Protein AF-A0A8T4BAA1-F1 (afdb_monomer_lite)

Foldseek 3Di:
DPFFDQEPVPDADFDWDDADPVRWTWTAHPVRWIWIDDPRGIGTDDDPPDDPPPDDDDDDDDDDDDPPPPDDDDDDDDDDDDDDDDDDDDDPPPDCVVVVVVVVVCVVVVVVVVVVCCVVPPPPPDPPQADFKWWDADDPVPDDGWIKIWHDDVQKIKIWTFPPDPPADPDFDADPVRGTGIDIDGFFPWDDPPQWIWGADPPPRWIWTWGDDPFFIWIAGPVQLAIETIGGNADDFDWDQDPVRDTHGDPVRVVVRVVSSVVCVVVDDPSNVPHDYD

pLDDT: mean 73.27, std 20.25, range [28.59, 95.56]

Sequence (278 aa):
MRNHVSRWEDLPPGDWLANDEHGVHWYRADDGSHWHSVDDGYRLWEEENSQSIDNSKTQNQNKDFNYEDFYDDYDEDDYDDNDTYVSRSFRRKKSVLPAFLMLIIIGVLGASGYFVYDYITKEVPVPELYGEIYWNYADNGFDVEEVNGLLFQQERITRFYPKFSEMCDTDPLIDESGYFCIREVTALNIWDKGDYYEACDPELITCIHLYVQEKGITIYDPEWQNCVDIVSSIEKPELVTDENDRLNPTDEWMEEYYQIKSEIKYERPSVCDESFDV

Radius of gyration: 35.27 Å; chains: 1; bounding box: 96×68×84 Å

Structure (mmCIF, N/CA/C/O backbone):
data_AF-A0A8T4BAA1-F1
#
_entry.id   AF-A0A8T4BAA1-F1
#
loop_
_atom_site.group_PDB
_atom_site.id
_atom_site.type_symbol
_atom_site.label_atom_id
_atom_site.label_alt_id
_atom_site.label_comp_id
_atom_site.label_asym_id
_atom_site.label_entity_id
_atom_site.label_seq_id
_atom_site.pdbx_PDB_ins_code
_atom_site.Cartn_x
_atom_site.Cartn_y
_atom_site.Cartn_z
_atom_site.occupancy
_atom_site.B_iso_or_equiv
_atom_site.auth_seq_id
_atom_site.auth_comp_id
_atom_site.auth_asym_id
_atom_site.auth_atom_id
_atom_site.pdbx_PDB_model_num
ATOM 1 N N . MET A 1 1 ? -26.549 -44.666 19.149 1.00 54.91 1 MET A N 1
ATOM 2 C CA . MET A 1 1 ? -25.960 -43.477 18.502 1.00 54.91 1 MET A CA 1
ATOM 3 C C . MET A 1 1 ? -25.424 -42.568 19.596 1.00 54.91 1 MET A C 1
ATOM 5 O O . MET A 1 1 ? -25.844 -42.730 20.737 1.00 54.91 1 MET A O 1
ATOM 9 N N . ARG A 1 2 ? -24.424 -41.725 19.313 1.00 67.38 2 ARG A N 1
ATOM 10 C CA . ARG A 1 2 ? -24.045 -40.665 20.260 1.00 67.38 2 ARG A CA 1
ATOM 11 C C . ARG A 1 2 ? -25.088 -39.565 20.094 1.00 67.38 2 ARG A C 1
ATOM 13 O O . ARG A 1 2 ? -25.307 -39.157 18.967 1.00 67.38 2 ARG A O 1
ATOM 20 N N . ASN A 1 3 ? -25.724 -39.138 21.180 1.00 81.56 3 ASN A N 1
ATOM 21 C CA . ASN A 1 3 ? -26.775 -38.110 21.149 1.00 81.56 3 ASN A CA 1
ATOM 22 C C . ASN A 1 3 ? -26.227 -36.722 21.544 1.00 81.56 3 ASN A C 1
ATOM 24 O O . ASN A 1 3 ? -26.987 -35.774 21.722 1.00 81.56 3 ASN A O 1
ATOM 28 N N . HIS A 1 4 ? -24.906 -36.621 21.720 1.00 88.62 4 HIS A N 1
ATOM 29 C CA . HIS A 1 4 ? -24.184 -35.406 22.083 1.00 88.62 4 HIS A CA 1
ATOM 30 C C . HIS A 1 4 ? -22.772 -35.433 21.496 1.00 88.62 4 HIS A C 1
ATOM 32 O O . HIS A 1 4 ? -22.126 -36.489 21.484 1.00 88.62 4 HIS A O 1
ATOM 38 N N . VAL A 1 5 ? -22.311 -34.272 21.035 1.00 84.44 5 VAL A N 1
ATOM 39 C CA . VAL A 1 5 ? -20.934 -34.020 20.602 1.00 84.44 5 VAL A CA 1
ATOM 40 C C . VAL A 1 5 ? -20.457 -32.677 21.150 1.00 84.44 5 VAL A C 1
ATOM 42 O O . VAL A 1 5 ? -21.219 -31.717 21.196 1.00 84.44 5 VAL A O 1
ATOM 45 N N . SER A 1 6 ? -19.199 -32.596 21.586 1.00 83.88 6 SER A N 1
ATOM 46 C CA . SER A 1 6 ? -18.664 -31.393 22.245 1.00 83.88 6 SER A CA 1
ATOM 47 C C . SER A 1 6 ? -18.203 -30.304 21.273 1.00 83.88 6 SER A C 1
ATOM 49 O O . SER A 1 6 ? -18.045 -29.156 21.676 1.00 83.88 6 SER A O 1
ATOM 51 N N . ARG A 1 7 ? -17.943 -30.652 20.009 1.00 84.69 7 ARG A N 1
ATOM 52 C CA . ARG A 1 7 ? -17.484 -29.731 18.962 1.00 84.69 7 ARG A CA 1
ATOM 53 C C . ARG A 1 7 ? -18.301 -29.947 17.698 1.00 84.69 7 ARG A C 1
ATOM 55 O O . ARG A 1 7 ? -18.758 -31.055 17.442 1.00 84.69 7 ARG A O 1
ATOM 62 N N . TRP A 1 8 ? -18.455 -28.893 16.904 1.00 86.06 8 TRP A N 1
ATOM 63 C CA . TRP A 1 8 ? -19.180 -28.972 15.634 1.00 86.06 8 TRP A CA 1
ATOM 64 C C . TRP A 1 8 ? -18.464 -29.871 14.612 1.00 86.06 8 TRP A C 1
ATOM 66 O O . TRP A 1 8 ? -19.122 -30.514 13.809 1.00 86.06 8 TRP A O 1
ATOM 76 N N . GLU A 1 9 ? -17.133 -29.976 14.682 1.00 87.38 9 GLU A N 1
ATOM 77 C CA . GLU A 1 9 ? -16.314 -30.849 13.820 1.00 87.38 9 GLU A CA 1
ATOM 78 C C . GLU A 1 9 ? -16.631 -32.341 14.002 1.00 87.38 9 GLU A C 1
ATOM 80 O O . GLU A 1 9 ? -16.361 -33.150 13.118 1.00 87.38 9 GLU A O 1
ATOM 85 N N . ASP A 1 10 ? -17.205 -32.703 15.153 1.00 85.81 10 ASP A N 1
ATOM 86 C CA . ASP A 1 10 ? -17.597 -34.072 15.481 1.00 85.81 10 ASP A CA 1
ATOM 87 C C . ASP A 1 10 ? -19.036 -34.396 15.026 1.00 85.81 10 ASP A C 1
ATOM 89 O O . ASP A 1 10 ? -19.515 -35.513 15.262 1.00 85.81 10 ASP A O 1
ATOM 93 N N . LEU A 1 11 ? -19.745 -33.439 14.407 1.00 86.12 11 LEU A N 1
ATOM 94 C CA . LEU A 1 11 ? -21.072 -33.673 13.840 1.00 86.12 11 LEU A CA 1
ATOM 95 C C . LEU A 1 11 ? -20.982 -34.606 12.618 1.00 86.12 11 LEU A C 1
ATOM 97 O O . LEU A 1 11 ? -19.993 -34.587 11.880 1.00 86.12 11 LEU A O 1
ATOM 101 N N . PRO A 1 12 ? -22.008 -35.444 12.381 1.00 85.50 12 PRO A N 1
ATOM 102 C CA . PRO A 1 12 ? -22.112 -36.201 11.137 1.00 85.50 12 PRO A CA 1
ATOM 103 C C . PRO A 1 12 ? -22.128 -35.256 9.924 1.00 85.50 12 PRO A C 1
ATOM 105 O O . PRO A 1 12 ? -22.537 -34.117 10.089 1.00 85.50 12 PRO A O 1
ATOM 108 N N . PRO A 1 13 ? -21.759 -35.706 8.713 1.00 84.12 13 PRO A N 1
ATOM 109 C CA . PRO A 1 13 ? -21.888 -34.900 7.495 1.00 84.12 13 PRO A CA 1
ATOM 110 C C . PRO A 1 13 ? -23.323 -34.396 7.261 1.00 84.12 13 PRO A C 1
ATOM 112 O O . PRO A 1 13 ? -24.284 -35.098 7.588 1.00 84.12 13 PRO A O 1
ATOM 115 N N . GLY A 1 14 ? -23.455 -33.198 6.687 1.00 88.56 14 GLY A N 1
ATOM 116 C CA . GLY A 1 14 ? -24.723 -32.485 6.526 1.00 88.56 14 GLY A CA 1
ATOM 117 C C . GLY A 1 14 ? -24.564 -30.963 6.468 1.00 88.56 14 GLY A C 1
ATOM 118 O O . GLY A 1 14 ? -23.449 -30.443 6.364 1.00 88.56 14 GLY A O 1
ATOM 119 N N . ASP A 1 15 ? -25.688 -30.257 6.591 1.00 86.81 15 ASP A N 1
ATOM 120 C CA . ASP A 1 15 ? -25.811 -28.821 6.333 1.00 86.81 15 ASP A CA 1
ATOM 121 C C . ASP A 1 15 ? -26.263 -28.026 7.567 1.00 86.81 15 ASP A C 1
ATOM 123 O O . ASP A 1 15 ? -27.101 -28.469 8.358 1.00 86.81 15 ASP A O 1
ATOM 127 N N . TRP A 1 16 ? -25.782 -26.788 7.678 1.00 88.81 16 TRP A N 1
ATOM 128 C CA . TRP A 1 16 ? -26.283 -25.815 8.650 1.00 88.81 16 TRP A CA 1
ATOM 129 C C . TRP A 1 16 ? -27.640 -25.248 8.220 1.00 88.81 16 TRP A C 1
ATOM 131 O O . TRP A 1 16 ? -27.852 -24.899 7.058 1.00 88.81 16 TRP A O 1
ATOM 141 N N . LEU A 1 17 ? -28.561 -25.142 9.174 1.00 85.44 17 LEU A N 1
ATOM 142 C CA . LEU A 1 17 ? -29.858 -24.495 9.007 1.00 85.44 17 LEU A CA 1
ATOM 143 C C . LEU A 1 17 ? -29.792 -23.045 9.505 1.00 85.44 17 LEU A C 1
ATOM 145 O O . LEU A 1 17 ? -28.860 -22.648 10.202 1.00 85.44 17 LEU A O 1
ATOM 149 N N . ALA A 1 18 ? -30.794 -22.245 9.142 1.00 78.31 18 ALA A N 1
ATOM 150 C CA . ALA A 1 18 ? -30.918 -20.887 9.658 1.00 78.31 18 ALA A CA 1
ATOM 151 C C . ALA A 1 18 ? -31.060 -20.901 11.190 1.00 78.31 18 ALA A C 1
ATOM 153 O O . ALA A 1 18 ? -31.799 -21.723 11.738 1.00 78.31 18 ALA A O 1
ATOM 154 N N . ASN A 1 19 ? -30.370 -19.978 11.859 1.00 75.88 19 ASN A N 1
ATOM 155 C CA . ASN A 1 19 ? -30.483 -19.802 13.304 1.00 75.88 19 ASN A CA 1
ATOM 156 C C . ASN A 1 19 ? -31.901 -19.353 13.677 1.00 75.88 19 ASN A C 1
ATOM 158 O O . ASN A 1 19 ? -32.522 -18.573 12.950 1.00 75.88 19 ASN A O 1
ATOM 162 N N . ASP A 1 20 ? -32.403 -19.840 14.810 1.00 78.25 20 ASP A N 1
ATOM 163 C CA . ASP A 1 20 ? -33.715 -19.434 15.310 1.00 78.25 20 ASP A CA 1
ATOM 164 C C . ASP A 1 20 ? -33.677 -18.092 16.064 1.00 78.25 20 ASP A C 1
ATOM 166 O O . ASP A 1 20 ? -32.620 -17.508 16.312 1.00 78.25 20 ASP A O 1
ATOM 170 N N . GLU A 1 21 ? -34.859 -17.601 16.447 1.00 70.56 21 GLU A N 1
ATOM 171 C CA . GLU A 1 21 ? -35.071 -16.337 17.173 1.00 70.56 21 GLU A CA 1
ATOM 172 C C . GLU A 1 21 ? -34.356 -16.272 18.541 1.00 70.56 21 GLU A C 1
ATOM 174 O O . GLU A 1 21 ? -34.280 -15.202 19.144 1.00 70.56 21 GLU A O 1
ATOM 179 N N . HIS A 1 22 ? -33.814 -17.397 19.024 1.00 72.56 22 HIS A N 1
ATOM 180 C CA . HIS A 1 2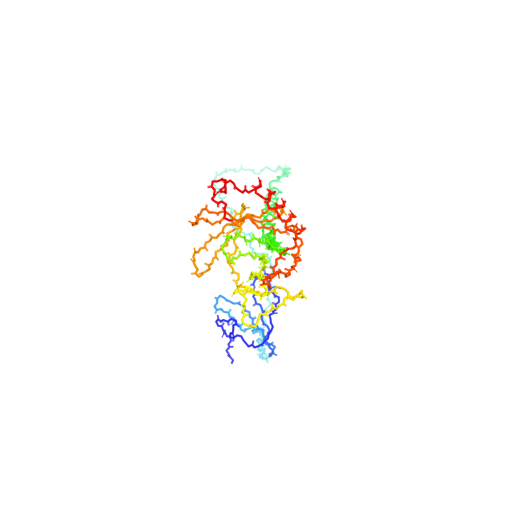2 ? -33.101 -17.525 20.294 1.00 72.56 22 HIS A CA 1
ATOM 181 C C . HIS A 1 22 ? -31.584 -17.710 20.107 1.00 72.56 22 HIS A C 1
ATOM 183 O O . HIS A 1 22 ? -30.868 -17.885 21.094 1.00 72.56 22 HIS A O 1
ATOM 189 N N . GLY A 1 23 ? -31.077 -17.649 18.868 1.00 74.25 23 GLY A N 1
ATOM 190 C CA . GLY A 1 23 ? -29.654 -17.803 18.560 1.00 74.25 23 GLY A CA 1
ATOM 191 C C . GLY A 1 23 ? -29.155 -19.247 18.634 1.00 74.25 23 GLY A C 1
ATOM 192 O O . GLY A 1 23 ? -27.949 -19.469 18.725 1.00 74.25 23 GLY A O 1
ATOM 193 N N . VAL A 1 24 ? -30.057 -20.233 18.602 1.00 81.94 24 VAL A N 1
ATOM 194 C CA . VAL A 1 24 ? -29.678 -21.648 18.571 1.00 81.94 24 VAL A CA 1
ATOM 195 C C . VAL A 1 24 ? -29.231 -22.003 17.157 1.00 81.94 24 VAL A C 1
ATOM 197 O O . VAL A 1 24 ? -29.948 -21.772 16.180 1.00 81.94 24 VAL A O 1
ATOM 200 N N . HIS A 1 25 ? -28.034 -22.577 17.049 1.00 84.06 25 HIS A N 1
ATOM 201 C CA . HIS A 1 25 ? -27.517 -23.091 15.790 1.00 84.06 25 HIS A CA 1
ATOM 202 C C . HIS A 1 25 ? -28.138 -24.451 15.511 1.00 84.06 25 HIS A C 1
ATOM 204 O O . HIS A 1 25 ? -28.001 -25.381 16.312 1.00 84.06 25 HIS A O 1
ATOM 210 N N . TRP A 1 26 ? -28.784 -24.567 14.357 1.00 88.19 26 TRP A N 1
ATOM 211 C CA . TRP A 1 26 ? -29.430 -25.791 13.910 1.00 88.19 26 TRP A CA 1
ATOM 212 C C . TRP A 1 26 ? -28.612 -26.444 12.801 1.00 88.19 26 TRP A C 1
ATOM 214 O O . TRP A 1 26 ? -28.141 -25.783 11.879 1.00 88.19 26 TRP A O 1
ATOM 224 N N . TYR A 1 27 ? -28.457 -27.757 12.877 1.00 87.69 27 TYR A N 1
ATOM 225 C CA . TYR A 1 27 ? -27.696 -28.549 11.922 1.00 87.69 27 TYR A CA 1
ATOM 226 C C . TYR A 1 27 ? -28.508 -29.767 11.497 1.00 87.69 27 TYR A C 1
ATOM 228 O O . TYR A 1 27 ? -29.110 -30.440 12.334 1.00 87.69 27 TYR A O 1
ATOM 236 N N . ARG A 1 28 ? -28.549 -30.055 10.198 1.00 87.75 28 ARG A N 1
ATOM 237 C CA . ARG A 1 28 ? -29.257 -31.207 9.641 1.00 87.75 28 ARG A CA 1
ATOM 238 C C . ARG A 1 28 ? -28.254 -32.144 8.990 1.00 87.75 28 ARG A C 1
ATOM 240 O O . ARG A 1 28 ? -27.700 -31.822 7.943 1.00 87.75 28 ARG A O 1
ATOM 247 N N . ALA A 1 29 ? -28.065 -33.309 9.596 1.00 87.75 29 ALA A N 1
ATOM 248 C CA . ALA A 1 29 ? -27.215 -34.355 9.054 1.00 87.75 29 ALA A CA 1
ATOM 249 C C . ALA A 1 29 ? -27.855 -35.021 7.824 1.00 87.75 29 ALA A C 1
ATOM 251 O O . ALA A 1 29 ? -29.081 -35.046 7.669 1.00 87.75 29 ALA A O 1
ATOM 252 N N . ASP A 1 30 ? -27.023 -35.625 6.977 1.00 84.88 30 ASP A N 1
ATOM 253 C CA . ASP A 1 30 ? -27.434 -36.325 5.752 1.00 84.88 30 ASP A CA 1
ATOM 254 C C . ASP A 1 30 ? -28.377 -37.513 6.014 1.00 84.88 30 ASP A C 1
ATOM 256 O O . ASP A 1 30 ? -29.138 -37.925 5.136 1.00 84.88 30 ASP A O 1
ATOM 260 N N . ASP A 1 31 ? -28.355 -38.071 7.228 1.00 77.81 31 ASP A N 1
ATOM 261 C CA . ASP A 1 31 ? -29.262 -39.136 7.667 1.00 77.81 31 ASP A CA 1
ATOM 262 C C . ASP A 1 31 ? -30.661 -38.625 8.070 1.00 77.81 31 ASP A C 1
ATOM 264 O O . ASP A 1 31 ? -31.528 -39.417 8.444 1.00 77.81 31 ASP A O 1
ATOM 268 N N . GLY A 1 32 ? -30.896 -37.312 7.961 1.00 80.19 32 GLY A N 1
ATOM 269 C CA . GLY A 1 32 ? -32.148 -36.644 8.307 1.00 80.19 32 GLY A CA 1
ATOM 270 C C . GLY A 1 32 ? -32.267 -36.267 9.784 1.00 80.19 32 GLY A C 1
ATOM 271 O O . GLY A 1 32 ? -33.302 -35.724 10.181 1.00 80.19 32 GLY A O 1
ATOM 272 N N . SER A 1 33 ? -31.244 -36.534 10.602 1.00 83.38 33 SER A N 1
ATOM 273 C CA . SER A 1 33 ? -31.234 -36.111 11.999 1.00 83.38 33 SER A CA 1
ATOM 274 C C . SER A 1 33 ? -30.984 -34.613 12.151 1.00 83.38 33 SER A C 1
ATOM 276 O O . SER A 1 33 ? -30.186 -34.013 11.430 1.00 83.38 33 SER A O 1
ATOM 278 N N . HIS A 1 34 ? -31.676 -34.007 13.113 1.00 88.19 34 HIS A N 1
ATOM 279 C CA . HIS A 1 34 ? -31.517 -32.597 13.449 1.00 88.19 34 HIS A CA 1
ATOM 280 C C . HIS A 1 34 ? -30.711 -32.478 14.735 1.00 88.19 34 HIS A C 1
ATOM 282 O O . HIS A 1 34 ? -30.890 -33.259 15.665 1.00 88.19 34 HIS A O 1
ATOM 288 N N . TRP A 1 35 ? -29.824 -31.501 14.780 1.00 89.75 35 TRP A N 1
ATOM 289 C CA . TRP A 1 35 ? -28.946 -31.218 15.900 1.00 89.75 35 TRP A CA 1
ATOM 290 C C . TRP A 1 35 ? -29.058 -29.745 16.244 1.00 89.75 35 TRP A C 1
ATOM 292 O O . TRP A 1 35 ? -29.174 -28.909 15.349 1.00 89.75 35 TRP A O 1
ATOM 302 N N . HIS A 1 36 ? -29.018 -29.427 17.531 1.00 87.75 36 HIS A N 1
ATOM 303 C CA . HIS A 1 36 ? -29.092 -28.051 17.998 1.00 87.75 36 HIS A CA 1
ATOM 304 C C . HIS A 1 36 ? -27.955 -27.747 18.972 1.00 87.75 36 HIS A C 1
ATOM 306 O O . HIS A 1 36 ? -27.508 -28.628 19.720 1.00 87.75 36 HIS A O 1
ATOM 312 N N . SER A 1 37 ? -27.471 -26.506 18.956 1.00 86.44 37 SER A N 1
ATOM 313 C CA . SER A 1 37 ? -26.442 -26.054 19.891 1.00 86.44 37 SER A CA 1
ATOM 314 C C . SER A 1 37 ? -26.978 -25.984 21.319 1.00 86.44 37 SER A C 1
ATOM 316 O O . SER A 1 37 ? -28.127 -25.608 21.563 1.00 86.44 37 SER A O 1
ATOM 318 N N . VAL A 1 38 ? -26.114 -26.320 22.267 1.00 84.56 38 VAL A N 1
ATOM 319 C CA . VAL A 1 38 ? -26.293 -26.201 23.716 1.00 84.56 38 VAL A CA 1
ATOM 320 C C . VAL A 1 38 ? -24.977 -25.727 24.336 1.00 84.56 38 VAL A C 1
ATOM 322 O O . VAL A 1 38 ? -23.932 -25.780 23.689 1.00 84.56 38 VAL A O 1
ATOM 325 N N . ASP A 1 39 ? -24.999 -25.316 25.603 1.00 82.38 39 ASP A N 1
ATOM 326 C CA . ASP A 1 39 ? -23.822 -24.765 26.299 1.00 82.38 39 ASP A CA 1
ATOM 327 C C . ASP A 1 39 ? -22.581 -25.684 26.279 1.00 82.38 39 ASP A C 1
ATOM 329 O O . ASP A 1 39 ? -21.452 -25.210 26.387 1.00 82.38 39 ASP A O 1
ATOM 333 N N . ASP A 1 40 ? -22.774 -27.002 26.146 1.00 83.81 40 ASP A N 1
ATOM 334 C CA . ASP A 1 40 ? -21.717 -28.020 26.146 1.00 83.81 40 ASP A CA 1
ATOM 335 C C . ASP A 1 40 ? -21.457 -28.675 24.774 1.00 83.81 40 ASP A C 1
ATOM 337 O O . ASP A 1 40 ? -20.796 -29.719 24.712 1.00 83.81 40 ASP A O 1
ATOM 341 N N . GLY A 1 41 ? -21.962 -28.093 23.679 1.00 87.38 41 GLY A N 1
ATOM 342 C CA . GLY A 1 41 ? -21.753 -28.575 22.310 1.00 87.38 41 GLY A CA 1
ATOM 343 C C . GLY A 1 41 ? -23.050 -28.689 21.507 1.00 87.38 41 GLY A C 1
ATOM 344 O O . GLY A 1 41 ? -23.804 -27.729 21.402 1.00 87.38 41 GLY A O 1
ATOM 345 N N . TYR A 1 42 ? -23.311 -29.855 20.915 1.00 89.00 42 TYR A N 1
ATOM 346 C CA . TYR A 1 42 ? -24.490 -30.109 20.083 1.00 89.00 42 TYR A CA 1
ATOM 347 C C . TYR A 1 42 ? -25.208 -31.376 20.521 1.00 89.00 42 TYR A C 1
ATOM 349 O O . TYR A 1 42 ? -24.574 -32.401 20.794 1.00 89.00 42 TYR A O 1
ATOM 357 N N . ARG A 1 43 ? -26.541 -31.316 20.570 1.00 88.81 43 ARG A N 1
ATOM 358 C CA . ARG A 1 43 ? -27.399 -32.449 20.934 1.00 88.81 43 ARG A CA 1
ATOM 359 C C . ARG A 1 43 ? -28.347 -32.804 19.807 1.00 88.81 43 ARG A C 1
ATOM 361 O O . ARG A 1 43 ? -28.817 -31.931 19.082 1.00 88.81 43 ARG A O 1
ATO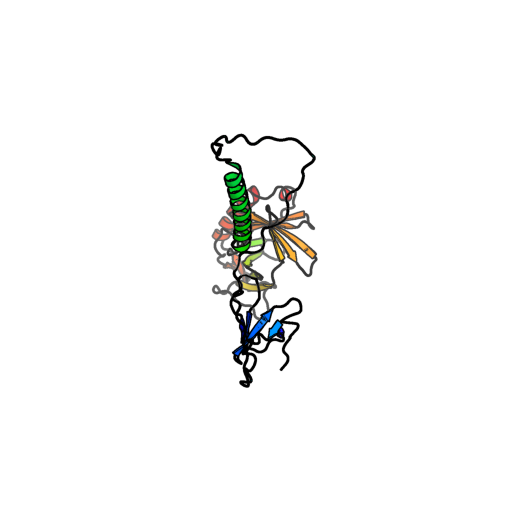M 368 N N . LEU A 1 44 ? -28.600 -34.102 19.684 1.00 87.75 44 LEU A N 1
ATOM 369 C CA . LEU A 1 44 ? -29.572 -34.651 18.752 1.00 87.75 44 LEU A CA 1
ATOM 370 C C . LEU A 1 44 ? -30.973 -34.206 19.187 1.00 87.75 44 LEU A C 1
ATOM 372 O O . LEU A 1 44 ? -31.386 -34.466 20.317 1.00 87.75 44 LEU A O 1
ATOM 376 N N . TRP A 1 45 ? -31.690 -33.545 18.288 1.00 83.31 45 TRP A N 1
ATOM 377 C CA . TRP A 1 45 ? -33.089 -33.203 18.466 1.00 83.31 45 TRP A CA 1
ATOM 378 C C . TRP A 1 45 ? -33.936 -34.451 18.223 1.00 83.31 45 TRP A C 1
ATOM 380 O O . TRP A 1 45 ? -34.080 -34.928 17.095 1.00 83.31 45 TRP A O 1
ATOM 390 N N . GLU A 1 46 ? -34.467 -35.003 19.305 1.00 77.56 46 GLU A N 1
ATOM 391 C CA . GLU A 1 46 ? -35.485 -36.040 19.252 1.00 77.56 46 GLU A CA 1
ATOM 392 C C . GLU A 1 46 ? -36.844 -35.330 19.284 1.00 77.56 46 GLU A C 1
ATOM 394 O O . GLU A 1 46 ? -37.164 -34.653 20.262 1.00 77.56 46 GLU A O 1
ATOM 399 N N . GLU A 1 47 ? -37.651 -35.460 18.220 1.00 52.75 47 GLU A N 1
ATOM 400 C CA . GLU A 1 47 ? -39.085 -35.179 18.341 1.00 52.75 47 GLU A CA 1
ATOM 401 C C . GLU A 1 47 ? -39.584 -35.991 19.531 1.00 52.75 47 GLU A C 1
ATOM 403 O O . GLU A 1 47 ? -39.370 -37.208 19.566 1.00 52.75 47 GLU A O 1
ATOM 408 N N . GLU A 1 48 ? -40.253 -35.348 20.493 1.00 43.25 48 GLU A N 1
ATOM 409 C CA . GLU A 1 48 ? -41.091 -36.049 21.462 1.00 43.25 48 GLU A CA 1
ATOM 410 C C . GLU A 1 48 ? -42.222 -36.734 20.686 1.00 43.25 48 GLU A C 1
ATOM 412 O O . GLU A 1 48 ? -43.365 -36.281 20.614 1.00 43.25 48 GLU A O 1
ATOM 417 N N . ASN A 1 49 ? -41.879 -37.848 20.047 1.00 31.55 49 ASN A N 1
ATOM 418 C CA . ASN A 1 49 ? -42.805 -38.768 19.451 1.00 31.55 49 ASN A CA 1
ATOM 419 C C . ASN A 1 49 ? -43.537 -39.384 20.628 1.00 31.55 49 ASN A C 1
ATOM 421 O O . ASN A 1 49 ? -43.015 -40.260 21.314 1.00 31.55 49 ASN A O 1
ATOM 425 N N . SER A 1 50 ? -44.725 -38.832 20.869 1.00 33.75 50 SER A N 1
ATOM 426 C CA . SER A 1 50 ? -45.890 -39.505 21.413 1.00 33.75 50 SER A CA 1
ATOM 427 C C . SER A 1 50 ? -45.540 -40.577 22.437 1.00 33.75 50 SER A C 1
ATOM 429 O O . SER A 1 50 ? -45.207 -41.709 22.070 1.00 33.75 50 SER A O 1
ATOM 431 N N . GLN A 1 51 ? -45.723 -40.249 23.719 1.00 32.19 51 GLN A N 1
ATOM 432 C CA . GLN A 1 51 ? -46.021 -41.271 24.716 1.00 32.19 51 GLN A CA 1
ATOM 433 C C . GLN A 1 51 ? -46.944 -42.300 24.063 1.00 32.19 51 GLN A C 1
ATOM 435 O O . GLN A 1 51 ? -48.036 -41.966 23.595 1.00 32.19 51 GLN A O 1
ATOM 440 N N . SER A 1 52 ? -46.450 -43.529 23.944 1.00 30.30 52 SER A N 1
ATOM 441 C CA . SER A 1 52 ? -47.222 -44.656 23.470 1.00 30.30 52 SER A CA 1
ATOM 442 C C . SER A 1 52 ? -48.464 -44.738 24.346 1.00 30.30 52 SER A C 1
ATOM 444 O O . SER A 1 52 ? -48.405 -45.092 25.522 1.00 30.30 52 SER A O 1
ATOM 446 N N . ILE A 1 53 ? -49.603 -44.352 23.774 1.00 33.28 53 ILE A N 1
ATOM 447 C CA . ILE A 1 53 ? -50.903 -44.566 24.387 1.00 33.28 53 ILE A CA 1
ATOM 448 C C . ILE A 1 53 ? -51.117 -46.075 24.358 1.00 33.28 53 ILE A C 1
ATOM 450 O O . ILE A 1 53 ? -51.605 -46.637 23.374 1.00 33.28 53 ILE A O 1
ATOM 454 N N . ASP A 1 54 ? -50.718 -46.741 25.438 1.00 30.92 54 ASP A N 1
ATOM 455 C CA . ASP A 1 54 ? -51.194 -48.078 25.736 1.00 30.92 54 ASP A CA 1
ATOM 456 C C . ASP A 1 54 ? -52.684 -47.949 26.077 1.00 30.92 54 ASP A C 1
ATOM 458 O O . ASP A 1 54 ? -53.097 -47.567 27.175 1.00 30.92 54 ASP A O 1
ATOM 462 N N . ASN A 1 55 ? -53.507 -48.159 25.050 1.00 35.62 55 ASN A N 1
ATOM 463 C CA . ASN A 1 55 ? -54.957 -48.136 25.120 1.00 35.62 55 ASN A CA 1
ATOM 464 C C . ASN A 1 55 ? -55.453 -49.320 25.957 1.00 35.62 55 ASN A C 1
ATOM 466 O O . ASN A 1 55 ? -55.925 -50.323 25.419 1.00 35.62 55 ASN A O 1
ATOM 470 N N . SER A 1 56 ? -55.451 -49.190 27.285 1.00 35.91 56 SER A N 1
ATOM 471 C CA . SER A 1 56 ? -56.418 -49.928 28.091 1.00 35.91 56 SER A CA 1
ATOM 472 C C . SER A 1 56 ? -56.872 -49.180 29.355 1.00 35.91 56 SER A C 1
ATOM 474 O O . SER A 1 56 ? -56.145 -49.018 30.324 1.00 35.91 56 SER A O 1
ATOM 476 N N . LYS A 1 57 ? -58.171 -48.840 29.327 1.00 31.42 57 LYS A N 1
ATOM 477 C CA . LYS A 1 57 ? -59.112 -48.612 30.443 1.00 31.42 57 LYS A CA 1
ATOM 478 C C . LYS A 1 57 ? -59.148 -47.241 31.151 1.00 31.42 57 LYS A C 1
ATOM 480 O O . LYS A 1 57 ? -58.458 -46.995 32.124 1.00 31.42 57 LYS A O 1
ATOM 485 N N . THR A 1 58 ? -60.159 -46.463 30.742 1.00 30.86 58 THR A N 1
ATOM 486 C CA . THR A 1 58 ? -61.216 -45.818 31.569 1.00 30.86 58 THR A CA 1
ATOM 487 C C . THR A 1 58 ? -60.862 -45.301 32.976 1.00 30.86 58 THR A C 1
ATOM 489 O O . THR A 1 58 ? -60.783 -46.104 33.899 1.00 30.86 58 THR A O 1
ATOM 492 N N . GLN A 1 59 ? -60.907 -43.976 33.193 1.00 28.59 59 GLN A N 1
ATOM 493 C CA . GLN A 1 59 ? -62.023 -43.257 33.856 1.00 28.59 59 GLN A CA 1
ATOM 494 C C . GLN A 1 59 ? -61.733 -41.746 34.041 1.00 28.59 59 GLN A C 1
ATOM 496 O O . GLN A 1 59 ? -60.696 -41.371 34.561 1.00 28.59 59 GLN A O 1
ATOM 501 N N . ASN A 1 60 ? -62.715 -40.923 33.642 1.00 33.66 60 ASN A N 1
ATOM 502 C CA . ASN A 1 60 ? -63.140 -39.612 34.172 1.00 33.66 60 ASN A CA 1
ATOM 503 C C . ASN A 1 60 ? -62.160 -38.754 35.007 1.00 33.66 60 ASN A C 1
ATOM 505 O O . ASN A 1 60 ? -61.914 -39.083 36.161 1.00 33.66 60 ASN A O 1
ATOM 509 N N . GLN A 1 61 ? -61.883 -37.526 34.545 1.00 28.92 61 GLN A N 1
ATOM 510 C CA . GLN A 1 61 ? -62.429 -36.290 35.147 1.00 28.92 61 GLN A CA 1
ATOM 511 C C . GLN A 1 61 ? -62.064 -35.038 34.322 1.00 28.92 61 GLN A C 1
ATOM 513 O O . GLN A 1 61 ? -60.918 -34.837 33.940 1.00 28.92 61 GLN A O 1
ATOM 518 N N . ASN A 1 62 ? -63.073 -34.201 34.065 1.00 38.56 62 ASN A N 1
ATOM 519 C CA . ASN A 1 62 ? -62.973 -32.874 33.453 1.00 38.56 62 ASN A CA 1
ATOM 520 C C . ASN A 1 62 ? -62.126 -31.910 34.298 1.00 38.56 62 ASN A C 1
ATOM 522 O O . ASN A 1 62 ? -62.387 -31.802 35.498 1.00 38.56 62 ASN A O 1
ATOM 526 N N . LYS A 1 63 ? -61.278 -31.096 33.653 1.00 32.78 63 LYS A N 1
ATOM 527 C CA . LYS A 1 63 ? -61.161 -29.654 33.946 1.00 32.78 63 LYS A CA 1
ATOM 528 C C . LYS A 1 63 ? -60.284 -28.933 32.914 1.00 32.78 63 LYS A C 1
ATOM 530 O O . LYS A 1 63 ? -59.072 -29.112 32.903 1.00 32.78 63 LYS A O 1
ATOM 535 N N . ASP A 1 64 ? -60.926 -28.100 32.098 1.00 30.02 64 ASP A N 1
ATOM 536 C CA . ASP A 1 64 ? -60.308 -26.924 31.476 1.00 30.02 64 ASP A CA 1
ATOM 537 C C . ASP A 1 64 ? -59.781 -26.002 32.585 1.00 30.02 64 ASP A C 1
ATOM 539 O O . ASP A 1 64 ? -60.518 -25.690 33.527 1.00 30.02 64 ASP A O 1
ATOM 543 N N . PHE A 1 65 ? -58.531 -25.555 32.470 1.00 34.50 65 PHE A N 1
ATOM 544 C CA . PHE A 1 65 ? -57.997 -24.453 33.267 1.00 34.50 65 PHE A CA 1
ATOM 545 C C . PHE A 1 65 ? -57.961 -23.188 32.407 1.00 34.50 65 PHE A C 1
ATOM 547 O O . PHE A 1 65 ? -57.263 -23.113 31.399 1.00 34.50 65 PHE A O 1
ATOM 554 N N . ASN A 1 66 ? -58.785 -22.227 32.824 1.00 33.41 66 ASN A N 1
ATOM 555 C CA . ASN A 1 66 ? -58.928 -20.882 32.288 1.00 33.41 66 ASN A CA 1
ATOM 556 C C . ASN A 1 66 ? -57.814 -19.977 32.847 1.00 33.41 66 ASN A C 1
ATOM 558 O O . ASN A 1 66 ? -57.462 -20.072 34.021 1.00 33.41 66 ASN A O 1
ATOM 562 N N . TYR A 1 67 ? -57.286 -19.107 31.992 1.00 37.38 67 TYR A N 1
ATOM 563 C CA . TYR A 1 67 ? -56.157 -18.204 32.213 1.00 37.38 67 TYR A CA 1
ATOM 564 C C . TYR A 1 67 ? -56.615 -16.913 32.922 1.00 37.38 67 TYR A C 1
ATOM 566 O O . TYR A 1 67 ? -56.476 -15.820 32.390 1.00 37.38 67 TYR A O 1
ATOM 574 N N . GLU A 1 68 ? -57.210 -17.018 34.108 1.00 38.22 68 GLU A N 1
ATOM 575 C CA . GLU A 1 68 ? -57.568 -15.855 34.937 1.00 38.22 68 GLU A CA 1
ATOM 576 C C . GLU A 1 68 ? -57.378 -16.200 36.416 1.00 38.22 68 GLU A C 1
ATOM 578 O O . GLU A 1 68 ? -58.350 -16.415 37.130 1.00 38.22 68 GLU A O 1
ATOM 583 N N . ASP A 1 69 ? -56.128 -16.327 36.869 1.00 38.97 69 ASP A N 1
ATOM 584 C CA . ASP A 1 69 ? -55.843 -16.448 38.306 1.00 38.97 69 ASP A CA 1
ATOM 585 C C . ASP A 1 69 ? -54.374 -16.108 38.611 1.00 38.97 69 ASP A C 1
ATOM 587 O O . ASP A 1 69 ? -53.578 -16.977 38.955 1.00 38.97 69 ASP A O 1
ATOM 591 N N . PHE A 1 70 ? -53.954 -14.857 38.380 1.00 35.59 70 PHE A N 1
ATOM 592 C CA . PHE A 1 70 ? -52.679 -14.361 38.930 1.00 35.59 70 PHE A CA 1
ATOM 593 C C . PHE A 1 70 ? -52.602 -12.827 38.997 1.00 35.59 70 PHE A C 1
ATOM 595 O O . PHE A 1 70 ? -51.643 -12.216 38.538 1.00 35.59 70 PHE A O 1
ATOM 602 N N . TYR A 1 71 ? -53.630 -12.184 39.549 1.00 40.06 71 TYR A N 1
ATOM 603 C CA . TYR A 1 71 ? -53.507 -10.820 40.068 1.00 40.06 71 TYR A CA 1
ATOM 604 C C . TYR A 1 71 ? -54.389 -10.687 41.299 1.00 40.06 71 TYR A C 1
ATOM 606 O O . TYR A 1 71 ? -55.444 -10.075 41.233 1.00 40.06 71 TYR A O 1
ATOM 614 N N . ASP A 1 72 ? -53.943 -11.265 42.405 1.00 41.03 72 ASP A N 1
ATOM 615 C CA . ASP A 1 72 ? -54.346 -10.809 43.724 1.00 41.03 72 ASP A CA 1
ATOM 616 C C . ASP A 1 72 ? -53.118 -10.834 44.632 1.00 41.03 72 ASP A C 1
ATOM 618 O O . ASP A 1 72 ? -52.315 -11.767 44.583 1.00 41.03 72 ASP A O 1
ATOM 622 N N . ASP A 1 73 ? -53.041 -9.789 45.453 1.00 42.41 73 ASP A N 1
ATOM 623 C CA . ASP A 1 73 ? -52.238 -9.640 46.668 1.00 42.41 73 ASP A CA 1
ATOM 624 C C . ASP A 1 73 ? -51.033 -8.695 46.576 1.00 42.41 73 ASP A C 1
ATOM 626 O O . ASP A 1 73 ? -49.890 -9.128 46.515 1.00 42.41 73 ASP A O 1
ATOM 630 N N . TYR A 1 74 ? -51.331 -7.388 46.590 1.00 36.47 74 TYR A N 1
ATOM 631 C CA . TYR A 1 74 ? -50.644 -6.393 47.427 1.00 36.47 74 TYR A CA 1
ATOM 632 C C . TYR A 1 74 ? -51.595 -5.200 47.640 1.00 36.47 74 TYR A C 1
ATOM 634 O O . TYR A 1 74 ? -51.587 -4.262 46.846 1.00 36.47 74 TYR A O 1
ATOM 642 N N . ASP A 1 75 ? -52.411 -5.237 48.695 1.00 37.66 75 ASP A N 1
ATOM 643 C CA . ASP A 1 75 ? -52.926 -4.014 49.326 1.00 37.66 75 ASP A CA 1
ATOM 644 C C . ASP A 1 75 ? -52.335 -3.941 50.739 1.00 37.66 75 ASP A C 1
ATOM 646 O O . ASP A 1 75 ? -52.583 -4.788 51.602 1.00 37.66 75 ASP A O 1
ATOM 650 N N . GLU A 1 76 ? -51.480 -2.940 50.916 1.00 43.09 76 GLU A N 1
ATOM 651 C CA . GLU A 1 76 ? -50.943 -2.479 52.187 1.00 43.09 76 GLU A CA 1
ATOM 652 C C . GLU A 1 76 ? -51.979 -1.546 52.851 1.00 43.09 76 GLU A C 1
ATOM 654 O O . GLU A 1 76 ? -52.652 -0.769 52.175 1.00 43.09 76 GLU A O 1
ATOM 659 N N . ASP A 1 77 ? -52.016 -1.605 54.183 1.00 42.59 77 ASP A N 1
ATOM 660 C CA . ASP A 1 77 ? -52.435 -0.542 55.108 1.00 42.59 77 ASP A CA 1
ATOM 661 C C . ASP A 1 77 ? -53.936 -0.291 55.329 1.00 42.59 77 ASP A C 1
ATOM 663 O O . ASP A 1 77 ? -54.644 0.214 54.469 1.00 42.59 77 ASP A O 1
ATOM 667 N N . ASP A 1 78 ? -54.380 -0.466 56.581 1.00 39.94 78 ASP A N 1
ATOM 668 C CA . ASP A 1 78 ? -55.122 0.613 57.248 1.00 39.94 78 ASP A CA 1
ATOM 669 C C . ASP A 1 78 ? -55.096 0.489 58.785 1.00 39.94 78 ASP A C 1
ATOM 671 O O . ASP A 1 78 ? -55.348 -0.572 59.364 1.00 39.94 78 ASP A O 1
ATOM 675 N N . TYR A 1 79 ? -54.811 1.618 59.444 1.00 37.19 79 TYR A N 1
ATOM 676 C CA . TYR A 1 79 ? -55.164 1.895 60.838 1.00 37.19 79 TYR A CA 1
ATOM 677 C C . TYR A 1 79 ? -56.499 2.666 60.869 1.00 37.19 79 TYR A C 1
ATOM 679 O O . TYR A 1 79 ? -56.594 3.745 60.295 1.00 37.19 79 TYR A O 1
ATOM 687 N N . ASP A 1 80 ? -57.479 2.105 61.583 1.00 40.88 80 ASP A N 1
ATOM 688 C CA . ASP A 1 80 ? -58.534 2.728 62.412 1.00 40.88 80 ASP A CA 1
ATOM 689 C C . ASP A 1 80 ? -59.009 4.180 62.121 1.00 40.88 80 ASP A C 1
ATOM 691 O O . ASP A 1 80 ? -58.346 5.159 62.460 1.00 40.88 80 ASP A O 1
ATOM 695 N N . ASP A 1 81 ? -60.259 4.333 61.656 1.00 36.41 81 ASP A N 1
ATOM 696 C CA . ASP A 1 81 ? -61.469 4.534 62.497 1.00 36.41 81 ASP A CA 1
ATOM 697 C C . ASP A 1 81 ? -62.526 5.478 61.859 1.00 36.41 81 ASP A C 1
ATOM 699 O O . ASP A 1 81 ? -62.233 6.561 61.347 1.00 36.41 81 ASP A O 1
ATOM 703 N N . ASN A 1 82 ? -63.786 5.084 62.068 1.00 33.91 82 ASN A N 1
ATOM 704 C CA . ASN A 1 82 ? -65.016 5.879 62.145 1.00 33.91 82 ASN A CA 1
ATOM 705 C C . ASN A 1 82 ? -65.944 6.087 60.915 1.00 33.91 82 ASN A C 1
ATOM 707 O O . ASN A 1 82 ? -65.658 6.773 59.934 1.00 33.91 82 ASN A O 1
ATOM 711 N N . ASP A 1 83 ? -67.143 5.526 61.103 1.00 36.97 83 ASP A N 1
ATOM 712 C CA . ASP A 1 83 ? -68.461 5.691 60.482 1.00 36.97 83 ASP A CA 1
ATOM 713 C C . ASP A 1 83 ? -68.720 6.905 59.564 1.00 36.97 83 ASP A C 1
ATOM 715 O O . ASP A 1 83 ? -68.625 8.058 59.975 1.00 36.97 83 ASP A O 1
ATOM 719 N N . THR A 1 84 ? -69.280 6.669 58.369 1.00 34.97 84 THR A N 1
ATOM 720 C CA . THR A 1 84 ? -70.718 6.884 58.049 1.00 34.97 84 THR A CA 1
ATOM 721 C C . THR A 1 84 ? -70.988 6.760 56.542 1.00 34.97 84 THR A C 1
ATOM 723 O O . THR A 1 84 ? -70.352 7.394 55.702 1.00 34.97 84 THR A O 1
ATOM 726 N N . TYR A 1 85 ? -72.025 5.996 56.186 1.00 41.50 85 TYR A N 1
ATOM 727 C CA . TYR A 1 85 ? -72.594 5.950 54.838 1.00 41.50 85 TYR A CA 1
ATOM 728 C C . TYR A 1 85 ? -73.132 7.326 54.411 1.00 41.50 85 TYR A C 1
ATOM 730 O O . TYR A 1 85 ? -74.178 7.760 54.893 1.00 41.50 85 TYR A O 1
ATOM 738 N N . VAL A 1 86 ? -72.492 7.970 53.429 1.00 32.97 86 VAL A N 1
ATOM 739 C CA . VAL A 1 86 ? -73.131 9.008 52.605 1.00 32.97 86 VAL A CA 1
ATOM 740 C C . VAL A 1 86 ? -72.766 8.796 51.138 1.00 32.97 86 VAL A C 1
ATOM 742 O O . VAL A 1 86 ? -71.668 9.095 50.675 1.00 32.97 86 VAL A O 1
ATOM 745 N N . SER A 1 87 ? -73.748 8.312 50.385 1.00 45.56 87 SER A N 1
ATOM 746 C CA . SER A 1 87 ? -73.769 8.255 48.928 1.00 45.56 87 SER A CA 1
ATOM 747 C C . SER A 1 87 ? -73.437 9.615 48.301 1.00 45.56 87 SER A C 1
ATOM 749 O O . SER A 1 87 ? -74.247 10.545 48.363 1.00 45.56 87 SER A O 1
ATOM 751 N N . ARG A 1 88 ? -72.285 9.731 47.632 1.00 33.50 88 ARG A N 1
ATOM 752 C CA . ARG A 1 88 ? -72.002 10.823 46.690 1.00 33.50 88 ARG A CA 1
ATOM 753 C C . ARG A 1 88 ? -71.270 10.303 45.460 1.00 33.50 88 ARG A C 1
ATOM 755 O O . ARG A 1 88 ? -70.182 9.749 45.535 1.00 33.50 88 ARG A O 1
ATOM 762 N N . SER A 1 89 ? -71.903 10.531 44.315 1.00 46.72 89 SER A N 1
ATOM 763 C CA . SER A 1 89 ? -71.398 10.303 42.966 1.00 46.72 89 SER A CA 1
ATOM 764 C C . SER A 1 89 ? -69.986 10.873 42.778 1.00 46.72 89 SER A C 1
ATOM 766 O O . SER A 1 89 ? -69.818 12.092 42.661 1.00 46.72 89 SER A O 1
ATOM 768 N N . PHE A 1 90 ? -68.972 10.013 42.692 1.00 38.91 90 PHE A N 1
ATOM 769 C CA . PHE A 1 90 ? -67.635 10.434 42.291 1.00 38.91 90 PHE A CA 1
ATOM 770 C C . PHE A 1 90 ? -67.530 10.447 40.765 1.00 38.91 90 PHE A C 1
ATOM 772 O O . PHE A 1 90 ? -67.475 9.415 40.097 1.00 38.91 90 PHE A O 1
ATOM 779 N N . ARG A 1 91 ? -67.488 11.659 40.200 1.00 49.50 91 ARG A N 1
ATOM 780 C CA . ARG A 1 91 ? -66.954 11.896 38.856 1.00 49.50 91 ARG A CA 1
ATOM 781 C C . ARG A 1 91 ? -65.530 11.332 38.819 1.00 49.50 91 ARG A C 1
ATOM 783 O O . ARG A 1 91 ? -64.637 11.915 39.431 1.00 49.50 91 ARG A O 1
ATOM 790 N N . ARG A 1 92 ? -65.315 10.230 38.089 1.00 47.03 92 ARG A N 1
ATOM 791 C CA . ARG A 1 92 ? -63.978 9.721 37.736 1.00 47.03 92 ARG A CA 1
ATOM 792 C C . ARG A 1 92 ? -63.197 10.848 37.052 1.00 47.03 92 ARG A C 1
ATOM 794 O O . ARG A 1 92 ? -63.436 11.153 35.883 1.00 47.03 92 ARG A O 1
ATOM 801 N N . LYS A 1 93 ? -62.269 11.487 37.770 1.00 51.50 93 LYS A N 1
ATOM 802 C CA . LYS A 1 93 ? -61.189 12.243 37.127 1.00 51.50 93 LYS A CA 1
ATOM 803 C C . LYS A 1 93 ? -60.349 11.211 36.381 1.00 51.50 93 LYS A C 1
ATOM 805 O O . LYS A 1 93 ? -59.802 10.308 37.004 1.00 51.50 93 LYS A O 1
ATOM 810 N N . LYS A 1 94 ? -60.305 11.308 35.050 1.00 50.09 94 LYS A N 1
ATOM 811 C CA . LYS A 1 94 ? -59.424 10.486 34.214 1.00 50.09 94 LYS A CA 1
ATOM 812 C C . LYS A 1 94 ? -57.983 10.800 34.619 1.00 50.09 94 LYS A C 1
ATOM 814 O O . LYS A 1 94 ? -57.469 11.859 34.270 1.00 50.09 94 LYS A O 1
ATOM 819 N N . SER A 1 95 ? -57.381 9.929 35.424 1.00 52.97 95 SER A N 1
ATOM 820 C CA . SER A 1 95 ? -55.960 10.003 35.739 1.00 52.97 95 SER A CA 1
ATOM 821 C C . SER A 1 95 ? -55.184 9.662 34.472 1.00 52.97 95 SER A C 1
ATOM 823 O O . SER A 1 95 ? -55.461 8.651 33.832 1.00 52.97 95 SER A O 1
ATOM 825 N N . VAL A 1 96 ? -54.266 10.543 34.079 1.00 55.56 96 VAL A N 1
ATOM 826 C CA . VAL A 1 96 ? -53.455 10.415 32.855 1.00 55.56 96 VAL A CA 1
ATOM 827 C C . VAL A 1 96 ? -52.221 9.525 33.082 1.00 55.56 96 VAL A C 1
ATOM 829 O O . VAL A 1 96 ? -51.548 9.144 32.132 1.00 55.56 96 VAL A O 1
ATOM 832 N N . LEU A 1 97 ? -51.956 9.150 34.339 1.00 54.88 97 LEU A N 1
ATOM 833 C CA . LEU A 1 97 ? -50.835 8.315 34.787 1.00 54.88 97 LEU A CA 1
ATOM 834 C C . LEU A 1 97 ? -50.642 6.983 34.029 1.00 54.88 97 LEU A C 1
ATOM 836 O O . LEU A 1 97 ? -49.505 6.708 33.649 1.00 54.88 97 LEU A O 1
ATOM 840 N N . PRO A 1 98 ? -51.682 6.174 33.736 1.00 59.44 98 PRO A N 1
ATOM 841 C CA . PRO A 1 98 ? -51.481 4.908 33.026 1.00 59.44 98 PRO A CA 1
ATOM 842 C C . PRO A 1 98 ? -51.050 5.102 31.562 1.00 59.44 98 PRO A C 1
ATOM 844 O O . PRO A 1 98 ? -50.340 4.262 31.018 1.00 59.44 98 PRO A O 1
ATOM 847 N N . ALA A 1 99 ? -51.413 6.224 30.929 1.00 58.28 99 ALA A N 1
ATOM 848 C CA . ALA A 1 99 ? -50.979 6.529 29.564 1.00 58.28 99 ALA A CA 1
ATOM 849 C C . ALA A 1 99 ? -49.490 6.912 29.505 1.00 58.28 99 ALA A C 1
ATOM 851 O O . ALA A 1 99 ? -48.798 6.544 28.559 1.00 58.28 99 ALA A O 1
ATOM 852 N N . PHE A 1 100 ? -48.981 7.599 30.533 1.00 56.88 100 PHE A N 1
ATOM 853 C CA . PHE A 1 100 ? -47.555 7.919 30.635 1.00 56.88 100 PHE A CA 1
ATOM 854 C C . PHE A 1 100 ? -46.699 6.675 30.902 1.00 56.88 100 PHE A C 1
ATOM 856 O O . PHE A 1 100 ? -45.643 6.537 30.295 1.00 56.88 100 PHE A O 1
ATOM 863 N N . LEU A 1 101 ? -47.167 5.737 31.732 1.00 55.56 101 LEU A N 1
ATOM 864 C CA . LEU A 1 101 ? -46.454 4.477 31.980 1.00 55.56 101 LEU A CA 1
ATOM 865 C C . LEU A 1 101 ? -46.373 3.592 30.727 1.00 55.56 101 LEU A C 1
ATOM 867 O O . LEU A 1 101 ? -45.302 3.076 30.420 1.00 55.56 101 LEU A O 1
ATOM 871 N N . MET A 1 102 ? -47.455 3.493 29.947 1.00 58.62 102 MET A N 1
ATOM 872 C CA . MET A 1 102 ? -47.439 2.795 28.651 1.00 58.62 102 MET A CA 1
ATOM 873 C C . MET A 1 102 ? -46.458 3.427 27.654 1.00 58.62 102 MET A C 1
ATOM 875 O O . MET A 1 102 ? -45.738 2.711 26.964 1.00 58.62 102 MET A O 1
ATOM 879 N N . LEU A 1 103 ? -46.380 4.761 27.599 1.00 57.69 103 LEU A N 1
ATOM 880 C CA . LEU A 1 103 ? -45.426 5.459 26.729 1.00 57.69 103 LEU A CA 1
ATOM 881 C C . LEU A 1 103 ? -43.969 5.244 27.156 1.00 57.69 103 LEU A C 1
ATOM 883 O O . LEU A 1 103 ? -43.102 5.152 26.292 1.00 57.69 103 LEU A O 1
ATOM 887 N N . ILE A 1 104 ? -43.695 5.122 28.458 1.00 59.69 104 ILE A N 1
ATOM 888 C CA . ILE A 1 104 ? -42.354 4.797 28.963 1.00 59.69 104 ILE A CA 1
ATOM 889 C C . ILE A 1 104 ? -41.978 3.359 28.588 1.00 59.69 104 ILE A C 1
ATOM 891 O O . ILE A 1 104 ? -40.876 3.137 28.103 1.00 59.69 104 ILE A O 1
ATOM 895 N N . ILE A 1 105 ? -42.889 2.392 28.733 1.00 57.97 105 ILE A N 1
ATOM 896 C CA . ILE A 1 105 ? -42.626 0.984 28.385 1.00 57.97 105 ILE A CA 1
ATOM 897 C C . ILE A 1 105 ? -42.382 0.824 26.876 1.00 57.97 105 ILE A C 1
ATOM 899 O O . ILE A 1 105 ? -41.413 0.185 26.474 1.00 57.97 105 ILE A O 1
ATOM 903 N N . ILE A 1 106 ? -43.209 1.459 26.038 1.00 57.91 106 ILE A N 1
ATOM 904 C CA . ILE A 1 106 ? -43.043 1.446 24.575 1.00 57.91 106 ILE A CA 1
ATOM 905 C C . ILE A 1 106 ? -41.774 2.206 24.161 1.00 57.91 106 ILE A C 1
ATOM 907 O O . ILE A 1 106 ? -41.070 1.768 23.256 1.00 57.91 106 ILE A O 1
ATOM 911 N N . GLY A 1 107 ? -41.444 3.311 24.834 1.00 54.31 107 GLY A N 1
ATOM 912 C CA . GLY A 1 107 ? -40.218 4.070 24.580 1.00 54.31 107 GLY A CA 1
ATOM 913 C C . GLY A 1 107 ? -38.946 3.309 24.961 1.00 54.31 107 GLY A C 1
ATOM 914 O O . GLY A 1 107 ? -37.968 3.358 24.222 1.00 54.31 107 GLY A O 1
ATOM 915 N N . VAL A 1 108 ? -38.961 2.565 26.071 1.00 56.94 108 VAL A N 1
ATOM 916 C CA . VAL A 1 108 ? -37.811 1.777 26.545 1.00 56.94 108 VAL A CA 1
ATOM 917 C C . VAL A 1 108 ? -37.606 0.518 25.696 1.00 56.94 108 VAL A C 1
ATOM 919 O O . VAL A 1 108 ? -36.474 0.242 25.310 1.00 56.94 108 VAL A O 1
ATOM 922 N N . LEU A 1 109 ? -38.678 -0.199 25.335 1.00 53.25 109 LEU A N 1
ATOM 923 C CA . LEU A 1 109 ? -38.597 -1.378 24.457 1.00 53.25 109 LEU A CA 1
ATOM 924 C C . LEU A 1 109 ? -38.317 -1.012 22.991 1.00 53.25 109 LEU A C 1
ATOM 926 O O . LEU A 1 109 ? -37.588 -1.718 22.300 1.00 53.25 109 LEU A O 1
ATOM 930 N N . GLY A 1 110 ? -38.866 0.106 22.511 1.00 55.66 110 GLY A N 1
ATOM 931 C CA . GLY A 1 110 ? -38.589 0.611 21.166 1.00 55.66 110 GLY A CA 1
ATOM 932 C C . GLY A 1 110 ? -37.147 1.096 21.012 1.00 55.66 110 GLY A C 1
ATOM 933 O O . GLY A 1 110 ? -36.529 0.860 19.977 1.00 55.66 110 GLY A O 1
ATOM 934 N N . ALA A 1 111 ? -36.586 1.720 22.053 1.00 57.66 111 ALA A N 1
ATOM 935 C CA . ALA A 1 111 ? -35.188 2.132 22.054 1.00 57.66 111 ALA A CA 1
ATOM 936 C C . ALA A 1 111 ? -34.240 0.926 22.117 1.00 57.66 111 ALA A C 1
ATOM 938 O O . ALA A 1 111 ? -33.311 0.858 21.317 1.00 57.66 111 ALA A O 1
ATOM 939 N N . SER A 1 112 ? -34.479 -0.053 23.001 1.00 56.16 112 SER A N 1
ATOM 940 C CA . SER A 1 112 ? -33.621 -1.245 23.088 1.00 56.16 112 SER A CA 1
ATOM 941 C C . SER A 1 112 ? -33.646 -2.075 21.803 1.00 56.16 112 SER A C 1
ATOM 943 O O . SER A 1 112 ? -32.592 -2.517 21.354 1.00 56.16 112 SER A O 1
ATOM 945 N N . GLY A 1 113 ? -34.811 -2.217 21.163 1.00 56.50 113 GLY A N 1
ATOM 946 C CA . GLY A 1 113 ? -34.935 -2.874 19.861 1.00 56.50 113 GLY A CA 1
ATOM 947 C C . GLY A 1 113 ? -34.161 -2.160 18.751 1.00 56.50 113 GLY A C 1
ATOM 948 O O . GLY A 1 113 ? -33.530 -2.826 17.940 1.00 56.50 113 GLY A O 1
ATOM 949 N N . TYR A 1 114 ? -34.138 -0.822 18.744 1.00 59.34 114 TYR A N 1
ATOM 950 C CA . TYR A 1 114 ? -33.354 -0.046 17.777 1.00 59.34 114 TYR A CA 1
ATOM 951 C C . TYR A 1 114 ? -31.843 -0.212 17.984 1.00 59.34 114 TYR A C 1
ATOM 953 O O . TYR A 1 114 ? -31.121 -0.362 17.007 1.00 59.34 114 TYR A O 1
ATOM 961 N N . PHE A 1 115 ? -31.356 -0.245 19.231 1.00 58.53 115 PHE A N 1
ATOM 962 C CA . PHE A 1 115 ? -29.932 -0.490 19.505 1.00 58.53 115 PHE A CA 1
ATOM 963 C C . PHE A 1 115 ? -29.500 -1.917 19.151 1.00 58.53 115 PHE A C 1
ATOM 965 O O . PHE A 1 115 ? -28.402 -2.109 18.640 1.00 58.53 115 PHE A O 1
ATOM 972 N N . VAL A 1 116 ? -30.356 -2.913 19.399 1.00 58.69 116 VAL A N 1
ATOM 973 C CA . VAL A 1 116 ? -30.088 -4.310 19.024 1.00 58.69 116 VAL A CA 1
ATOM 974 C C . VAL A 1 116 ? -30.156 -4.484 17.506 1.00 58.69 116 VAL A C 1
ATOM 976 O O . VAL A 1 116 ? -29.286 -5.132 16.937 1.00 58.69 116 VAL A O 1
ATOM 979 N N . TYR A 1 117 ? -31.126 -3.858 16.839 1.00 57.84 117 TYR A N 1
ATOM 980 C CA . TYR A 1 117 ? -31.211 -3.842 15.380 1.00 57.84 117 TYR A CA 1
ATOM 981 C C . TYR A 1 117 ? -29.986 -3.155 14.764 1.00 57.84 117 TYR A C 1
ATOM 983 O O . TYR A 1 117 ? -29.315 -3.779 13.961 1.00 57.84 117 TYR A O 1
ATOM 991 N N . ASP A 1 118 ? -29.614 -1.949 15.208 1.00 54.06 118 ASP A N 1
ATOM 992 C CA . ASP A 1 118 ? -28.413 -1.234 14.738 1.00 54.06 118 ASP A CA 1
ATOM 993 C C . ASP A 1 118 ? -27.117 -2.020 14.997 1.00 54.06 118 ASP A C 1
ATOM 995 O O . ASP A 1 118 ? -26.207 -2.001 14.179 1.00 54.06 118 ASP A O 1
ATOM 999 N N . TYR A 1 119 ? -27.025 -2.757 16.105 1.00 58.09 119 TYR A N 1
ATOM 1000 C CA . TYR A 1 119 ? -25.876 -3.620 16.387 1.00 58.09 119 TYR A CA 1
ATOM 1001 C C . TYR A 1 119 ? -25.818 -4.856 15.475 1.00 58.09 119 TYR A C 1
ATOM 1003 O O . TYR A 1 119 ? -24.738 -5.230 15.030 1.00 58.09 119 TYR A O 1
ATOM 1011 N N . ILE A 1 120 ? -26.963 -5.482 15.182 1.00 56.72 120 ILE A N 1
ATOM 1012 C CA . ILE A 1 120 ? -27.042 -6.710 14.371 1.00 56.72 120 ILE A CA 1
ATOM 1013 C C . ILE A 1 120 ? -27.007 -6.403 12.865 1.00 56.72 120 ILE A C 1
ATOM 1015 O O . ILE A 1 120 ? -26.489 -7.203 12.091 1.00 56.72 120 ILE A O 1
ATOM 1019 N N . THR A 1 121 ? -27.544 -5.259 12.432 1.00 56.19 121 THR A N 1
ATOM 1020 C CA . THR A 1 121 ? -27.608 -4.851 11.019 1.00 56.19 121 THR A CA 1
ATOM 1021 C C . THR A 1 121 ? -26.544 -3.839 10.629 1.00 56.19 121 THR A C 1
ATOM 1023 O O . THR A 1 121 ? -26.592 -3.339 9.506 1.00 56.19 121 THR A O 1
ATOM 1026 N N . LYS A 1 122 ? -25.609 -3.495 11.522 1.00 53.12 122 LYS A N 1
ATOM 1027 C CA . LYS A 1 122 ? -24.406 -2.768 11.123 1.00 53.12 122 LYS A CA 1
ATOM 1028 C C . LYS A 1 122 ? -23.654 -3.648 10.139 1.00 53.12 122 LYS A C 1
ATOM 1030 O O . LYS A 1 122 ? -22.976 -4.594 10.529 1.00 53.12 122 LYS A O 1
ATOM 1035 N N . GLU A 1 123 ? -23.831 -3.348 8.856 1.00 54.84 123 GLU A N 1
ATOM 1036 C CA . GLU A 1 123 ? -22.906 -3.762 7.813 1.00 54.84 123 GLU A CA 1
ATOM 1037 C C . GLU A 1 123 ? -21.510 -3.465 8.357 1.00 54.84 123 GLU A C 1
ATOM 1039 O O . GLU A 1 123 ? -21.237 -2.328 8.741 1.00 54.84 123 GLU A O 1
ATOM 1044 N N . VAL A 1 124 ? -20.679 -4.500 8.514 1.00 58.50 124 VAL A N 1
ATOM 1045 C CA . VAL A 1 124 ? -19.290 -4.311 8.933 1.00 58.50 124 VAL A CA 1
ATOM 1046 C C . VAL A 1 124 ? -18.687 -3.394 7.873 1.00 58.50 124 VAL A C 1
ATOM 1048 O O . VAL A 1 124 ? -18.608 -3.826 6.719 1.00 58.50 124 VAL A O 1
ATOM 1051 N N . PRO A 1 125 ? -18.365 -2.127 8.200 1.00 61.59 125 PRO A N 1
ATOM 1052 C CA . PRO A 1 125 ? -17.890 -1.201 7.194 1.00 61.59 125 PRO A CA 1
ATOM 1053 C C . PRO A 1 125 ? -16.616 -1.799 6.612 1.00 61.59 125 PRO A C 1
ATOM 1055 O O . PRO A 1 125 ? -15.693 -2.161 7.344 1.00 61.59 125 PRO A O 1
ATOM 1058 N N . VAL A 1 126 ? -16.613 -1.983 5.293 1.00 69.06 126 VAL A N 1
ATOM 1059 C CA . VAL A 1 126 ? -15.413 -2.411 4.584 1.00 69.06 126 VAL A CA 1
ATOM 1060 C C . VAL A 1 126 ? -14.372 -1.313 4.819 1.00 69.06 126 VAL A C 1
ATOM 1062 O O . VAL A 1 126 ? -14.702 -0.150 4.575 1.00 69.06 126 VAL A O 1
ATOM 1065 N N . PRO A 1 127 ? -13.168 -1.640 5.325 1.00 79.06 127 PRO A N 1
ATOM 1066 C CA . PRO A 1 127 ? -12.128 -0.646 5.541 1.00 79.06 127 PRO A CA 1
ATOM 1067 C C . PRO A 1 127 ? -11.918 0.193 4.284 1.00 79.06 127 PRO A C 1
ATOM 1069 O O . PRO A 1 127 ? -11.843 -0.356 3.186 1.00 79.06 127 PRO A O 1
ATOM 1072 N N . GLU A 1 128 ? -11.777 1.508 4.448 1.00 82.50 128 GLU A N 1
ATOM 1073 C CA . GLU A 1 128 ? -11.575 2.447 3.330 1.00 82.50 128 GLU A CA 1
ATOM 1074 C C . GLU A 1 128 ? -10.328 2.111 2.500 1.00 82.50 128 GLU A C 1
ATOM 1076 O O . GLU A 1 128 ? -10.224 2.490 1.342 1.00 82.50 128 GLU A O 1
ATOM 1081 N N . LEU A 1 129 ? -9.405 1.343 3.082 1.00 85.81 129 LEU A N 1
ATOM 1082 C CA . LEU A 1 129 ? -8.190 0.880 2.428 1.00 85.81 129 LEU A CA 1
ATOM 1083 C C . LEU A 1 129 ? -8.371 -0.352 1.515 1.00 85.81 129 LEU A C 1
ATOM 1085 O O . LEU A 1 129 ? -7.403 -0.827 0.924 1.00 85.81 129 LEU A O 1
ATOM 1089 N N . TYR A 1 130 ? -9.566 -0.948 1.439 1.00 87.88 130 TYR A N 1
ATOM 1090 C CA . TYR A 1 130 ? -9.802 -2.154 0.636 1.00 87.88 130 TYR A CA 1
ATOM 1091 C C . TYR A 1 130 ? -10.241 -1.825 -0.791 1.00 87.88 130 TYR A C 1
ATOM 1093 O O . TYR A 1 130 ? -11.057 -0.942 -1.028 1.00 87.88 130 TYR A O 1
ATOM 1101 N N . GLY A 1 131 ? -9.787 -2.646 -1.740 1.00 83.44 131 GLY A N 1
ATOM 1102 C CA . GLY A 1 131 ? -10.265 -2.616 -3.129 1.00 83.44 131 GLY A CA 1
ATOM 1103 C C . GLY A 1 131 ? -9.441 -1.753 -4.085 1.00 83.44 131 GLY A C 1
ATOM 1104 O O . GLY A 1 131 ? -9.627 -1.879 -5.294 1.00 83.44 131 GLY A O 1
ATOM 1105 N N . GLU A 1 132 ? -8.493 -0.968 -3.576 1.00 88.12 132 GLU A N 1
ATOM 1106 C CA . GLU A 1 132 ? -7.537 -0.198 -4.377 1.00 88.12 132 GLU A CA 1
ATOM 1107 C C . GLU A 1 132 ? -6.120 -0.779 -4.286 1.00 88.12 132 GLU A C 1
ATOM 1109 O O . GLU A 1 132 ? -5.759 -1.440 -3.307 1.00 88.12 132 GLU A O 1
ATOM 1114 N N . ILE A 1 133 ? -5.312 -0.547 -5.326 1.00 91.94 133 ILE A N 1
ATOM 1115 C CA . ILE A 1 133 ? -3.891 -0.908 -5.329 1.00 91.94 133 ILE A CA 1
ATOM 1116 C C . ILE A 1 133 ? -3.076 0.333 -4.981 1.00 91.94 133 ILE A C 1
ATOM 1118 O O . ILE A 1 133 ? -3.141 1.342 -5.674 1.00 91.94 133 ILE A O 1
ATOM 1122 N N . TYR A 1 134 ? -2.270 0.222 -3.935 1.00 93.88 134 TYR A N 1
ATOM 1123 C CA . TYR A 1 134 ? -1.334 1.235 -3.482 1.00 93.88 134 TYR A CA 1
ATOM 1124 C C . TYR A 1 134 ? 0.035 0.979 -4.112 1.00 93.88 134 TYR A C 1
ATOM 1126 O O . TYR A 1 134 ? 0.707 0.001 -3.781 1.00 93.88 134 TYR A O 1
ATOM 1134 N N . TRP A 1 135 ? 0.442 1.851 -5.026 1.00 94.62 135 TRP A N 1
ATOM 1135 C CA . TRP A 1 135 ? 1.716 1.821 -5.726 1.00 94.62 135 TRP A CA 1
ATOM 1136 C C . TRP A 1 135 ? 2.771 2.635 -4.987 1.00 94.62 135 TRP A C 1
ATOM 1138 O O . TRP A 1 135 ? 2.572 3.805 -4.662 1.00 94.62 135 TRP A O 1
ATOM 1148 N N . ASN A 1 136 ? 3.917 2.010 -4.745 1.00 92.06 136 ASN A N 1
ATOM 1149 C CA . ASN A 1 136 ? 5.115 2.646 -4.227 1.00 92.06 136 ASN A CA 1
ATOM 1150 C C . ASN A 1 136 ? 6.232 2.523 -5.259 1.00 92.06 136 ASN A C 1
ATOM 1152 O O . ASN A 1 136 ? 6.491 1.434 -5.765 1.00 92.06 136 ASN A O 1
ATOM 1156 N N . TYR A 1 137 ? 6.938 3.615 -5.495 1.00 89.69 137 TYR A N 1
ATOM 1157 C CA . TYR A 1 137 ? 8.220 3.621 -6.181 1.00 89.69 137 TYR A CA 1
ATOM 1158 C C . TYR A 1 137 ? 9.318 3.937 -5.169 1.00 89.69 137 TYR A C 1
ATOM 1160 O O . TYR A 1 137 ? 9.326 5.025 -4.578 1.00 89.69 137 TYR A O 1
ATOM 1168 N N . ALA A 1 138 ? 10.218 2.975 -4.973 1.00 79.06 138 ALA A N 1
ATOM 1169 C CA . ALA A 1 138 ? 11.406 3.128 -4.149 1.00 79.06 138 ALA A CA 1
ATOM 1170 C C . ALA A 1 138 ? 12.637 3.211 -5.055 1.00 79.06 138 ALA A C 1
ATOM 1172 O O . ALA A 1 138 ? 12.904 2.281 -5.811 1.00 79.06 138 ALA A O 1
ATOM 1173 N N . ASP A 1 139 ? 13.371 4.317 -4.945 1.00 71.81 139 ASP A N 1
ATOM 1174 C CA . ASP A 1 139 ? 14.705 4.499 -5.513 1.00 71.81 139 ASP A CA 1
ATOM 1175 C C . ASP A 1 139 ? 15.655 4.757 -4.346 1.00 71.81 139 ASP A C 1
ATOM 1177 O O . ASP A 1 139 ? 15.647 5.827 -3.732 1.00 71.81 139 ASP A O 1
ATOM 1181 N N . ASN A 1 140 ? 16.428 3.735 -3.984 1.00 58.38 140 ASN A N 1
ATOM 1182 C CA . ASN A 1 140 ? 17.389 3.836 -2.892 1.00 58.38 140 ASN A CA 1
ATOM 1183 C C . ASN A 1 140 ? 18.790 4.264 -3.356 1.00 58.38 140 ASN A C 1
ATOM 1185 O O . ASN A 1 140 ? 19.708 4.283 -2.536 1.00 58.38 140 ASN A O 1
ATOM 1189 N N . GLY A 1 141 ? 18.980 4.604 -4.638 1.00 51.69 141 GLY A N 1
ATOM 1190 C CA . GLY A 1 141 ? 20.235 5.114 -5.199 1.00 51.69 141 GLY A CA 1
ATOM 1191 C C . GLY A 1 141 ? 21.432 4.155 -5.152 1.00 51.69 141 GLY A C 1
ATOM 1192 O O . GLY A 1 141 ? 22.534 4.545 -5.545 1.00 51.69 141 GLY A O 1
ATOM 1193 N N . PHE A 1 142 ? 21.248 2.926 -4.658 1.00 49.53 142 PHE A N 1
ATOM 1194 C CA . PHE A 1 142 ? 22.313 1.936 -4.524 1.00 49.53 142 PHE A CA 1
ATOM 1195 C C . PHE A 1 142 ? 22.058 0.697 -5.372 1.00 49.53 142 PHE A C 1
ATOM 1197 O O . PHE A 1 142 ? 22.962 0.340 -6.115 1.00 49.53 142 PHE A O 1
ATOM 1204 N N . ASP A 1 143 ? 20.870 0.077 -5.316 1.00 47.84 143 ASP A N 1
ATOM 1205 C CA . ASP A 1 143 ? 20.651 -1.196 -6.026 1.00 47.84 143 ASP A CA 1
ATOM 1206 C C . ASP A 1 143 ? 19.195 -1.521 -6.408 1.00 47.84 143 ASP A C 1
ATOM 1208 O O . ASP A 1 143 ? 18.995 -2.395 -7.252 1.00 47.84 143 ASP A O 1
ATOM 1212 N N . VAL A 1 144 ? 18.176 -0.840 -5.869 1.00 57.41 144 VAL A N 1
ATOM 1213 C CA . VAL A 1 144 ? 16.769 -1.216 -6.095 1.00 57.41 144 VAL A CA 1
ATOM 1214 C C . VAL A 1 144 ? 15.952 0.014 -6.492 1.00 57.41 144 VAL A C 1
ATOM 1216 O O . VAL A 1 144 ? 15.575 0.814 -5.639 1.00 57.41 144 VAL A O 1
ATOM 1219 N N . GLU A 1 145 ? 15.715 0.145 -7.797 1.00 70.56 145 GLU A N 1
ATOM 1220 C CA . GLU A 1 145 ? 14.679 0.993 -8.394 1.00 70.56 145 GLU A CA 1
ATOM 1221 C C . GLU A 1 145 ? 13.521 0.061 -8.748 1.00 70.56 145 GLU A C 1
ATOM 1223 O O . GLU A 1 145 ? 13.566 -0.646 -9.755 1.00 70.56 145 GLU A O 1
ATOM 1228 N N . GLU A 1 146 ? 12.526 -0.041 -7.868 1.00 81.44 146 GLU A N 1
ATOM 1229 C CA . GLU A 1 146 ? 11.414 -0.970 -8.074 1.00 81.44 146 GLU A CA 1
ATOM 1230 C C . GLU A 1 146 ? 10.078 -0.316 -7.742 1.00 81.44 146 GLU A C 1
ATOM 1232 O O . GLU A 1 146 ? 9.872 0.257 -6.665 1.00 81.44 146 GLU A O 1
ATOM 1237 N N . VAL A 1 147 ? 9.140 -0.456 -8.679 1.00 89.31 147 VAL A N 1
ATOM 1238 C CA . VAL A 1 147 ? 7.733 -0.166 -8.432 1.00 89.31 147 VAL A CA 1
ATOM 1239 C C . VAL A 1 147 ? 7.052 -1.395 -7.845 1.00 89.31 147 VAL A C 1
ATOM 1241 O O . VAL A 1 147 ? 7.122 -2.493 -8.392 1.00 89.31 147 VAL A O 1
ATOM 1244 N N . ASN A 1 148 ? 6.381 -1.202 -6.719 1.00 91.19 148 ASN A N 1
ATOM 1245 C CA . ASN A 1 148 ? 5.712 -2.246 -5.962 1.00 91.19 148 ASN A CA 1
ATOM 1246 C C . ASN A 1 148 ? 4.257 -1.857 -5.729 1.00 91.19 148 ASN A C 1
ATOM 1248 O O . ASN A 1 148 ? 3.954 -0.682 -5.542 1.00 91.19 148 ASN A O 1
ATOM 1252 N N . GLY A 1 149 ? 3.362 -2.839 -5.714 1.00 91.88 149 GLY A N 1
ATOM 1253 C CA . GLY A 1 149 ? 1.941 -2.635 -5.436 1.00 91.88 149 GLY A CA 1
ATOM 1254 C C . GLY A 1 149 ? 1.499 -3.374 -4.180 1.00 91.88 149 GLY A C 1
ATOM 1255 O O . GLY A 1 149 ? 1.970 -4.479 -3.902 1.00 91.88 149 GLY A O 1
ATOM 1256 N N . LEU A 1 150 ? 0.554 -2.800 -3.444 1.00 91.94 150 LEU A N 1
ATOM 1257 C CA . LEU A 1 150 ? -0.103 -3.416 -2.295 1.00 91.94 150 LEU A CA 1
ATOM 1258 C C . LEU A 1 150 ? -1.616 -3.321 -2.481 1.00 91.94 150 LEU A C 1
ATOM 1260 O O . LEU A 1 150 ? -2.146 -2.236 -2.660 1.00 91.94 150 LEU A O 1
ATOM 1264 N N . LEU A 1 151 ? -2.319 -4.445 -2.418 1.00 91.56 151 LEU A N 1
ATOM 1265 C CA . LEU A 1 151 ? -3.777 -4.499 -2.424 1.00 91.56 151 LEU A CA 1
ATOM 1266 C C . LEU A 1 151 ? -4.240 -5.157 -1.135 1.00 91.56 151 LEU A C 1
ATOM 1268 O O . LEU A 1 151 ? -3.958 -6.331 -0.880 1.00 91.56 151 LEU A O 1
ATOM 1272 N N . PHE A 1 152 ? -4.978 -4.403 -0.336 1.00 88.50 152 PHE A N 1
ATOM 1273 C CA . PHE A 1 152 ? -5.568 -4.907 0.888 1.00 88.50 152 PHE A CA 1
ATOM 1274 C C . PHE A 1 152 ? -6.955 -5.473 0.610 1.00 88.50 152 PHE A C 1
ATOM 1276 O O . PHE A 1 152 ? -7.772 -4.888 -0.107 1.00 88.50 152 PHE A O 1
ATOM 1283 N N . GLN A 1 153 ? -7.212 -6.643 1.178 1.00 86.44 153 GLN A N 1
ATOM 1284 C CA . GLN A 1 153 ? -8.482 -7.342 1.086 1.00 86.44 153 GLN A CA 1
ATOM 1285 C C . GLN A 1 153 ? -8.796 -7.967 2.440 1.00 86.44 153 GLN A C 1
ATOM 1287 O O . GLN A 1 153 ? -7.946 -8.056 3.329 1.00 86.44 153 GLN A O 1
ATOM 1292 N N . GLN A 1 154 ? -10.028 -8.443 2.586 1.00 81.50 154 GLN A N 1
ATOM 1293 C CA . GLN A 1 154 ? -10.412 -9.194 3.768 1.00 81.50 154 GLN A CA 1
ATOM 1294 C C . GLN A 1 154 ? -9.497 -10.418 3.920 1.00 81.50 154 GLN A C 1
ATOM 1296 O O . GLN A 1 154 ? -9.382 -11.223 2.998 1.00 81.50 154 GLN A O 1
ATOM 1301 N N . GLU A 1 155 ? -8.824 -10.516 5.071 1.00 77.75 155 GLU A N 1
ATOM 1302 C CA . GLU A 1 155 ? -7.944 -11.630 5.476 1.00 77.75 155 GLU A CA 1
ATOM 1303 C C . GLU A 1 155 ? -6.674 -11.849 4.633 1.00 77.75 155 GLU A C 1
ATOM 1305 O O . GLU A 1 155 ? -5.872 -12.735 4.944 1.00 77.75 155 GLU A O 1
ATOM 1310 N N . ARG A 1 156 ? -6.412 -11.015 3.620 1.00 83.44 156 ARG A N 1
ATOM 1311 C CA . ARG A 1 156 ? -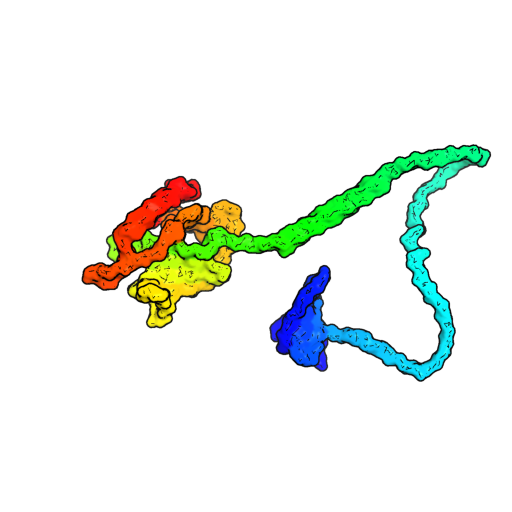5.190 -11.116 2.810 1.00 83.44 156 ARG A CA 1
ATOM 1312 C C . ARG A 1 156 ? -4.671 -9.772 2.318 1.00 83.44 156 ARG A C 1
ATOM 1314 O O . ARG A 1 156 ? -5.432 -8.850 2.036 1.00 83.44 156 ARG A O 1
ATOM 1321 N N . ILE A 1 157 ? -3.355 -9.697 2.157 1.00 87.44 157 ILE A N 1
ATOM 1322 C CA . ILE A 1 157 ? -2.678 -8.606 1.459 1.00 87.44 157 ILE A CA 1
ATOM 1323 C C . ILE A 1 157 ? -2.024 -9.204 0.220 1.00 87.44 157 ILE A C 1
ATOM 1325 O O . ILE A 1 157 ? -1.215 -10.127 0.316 1.00 87.44 157 ILE A O 1
ATOM 1329 N N . THR A 1 158 ? -2.370 -8.670 -0.943 1.00 90.38 158 THR A N 1
ATOM 1330 C CA . THR A 1 158 ? -1.741 -9.035 -2.210 1.00 90.38 158 THR A CA 1
ATOM 1331 C C . THR A 1 158 ? -0.626 -8.044 -2.504 1.00 90.38 158 THR A C 1
ATOM 1333 O O . THR A 1 158 ? -0.847 -6.835 -2.509 1.00 90.38 158 THR A O 1
ATOM 1336 N N . ARG A 1 159 ? 0.581 -8.550 -2.740 1.00 91.06 159 ARG A N 1
ATOM 1337 C CA . ARG A 1 159 ? 1.751 -7.757 -3.110 1.00 91.06 159 ARG A CA 1
ATOM 1338 C C . ARG A 1 159 ? 2.093 -7.987 -4.573 1.00 91.06 159 ARG A C 1
ATOM 1340 O O . ARG A 1 159 ? 2.080 -9.126 -5.039 1.00 91.06 159 ARG A O 1
ATOM 1347 N N . PHE A 1 160 ? 2.422 -6.908 -5.267 1.00 92.06 160 PHE A N 1
ATOM 1348 C CA . PHE A 1 160 ? 2.861 -6.908 -6.654 1.00 92.06 160 PHE A CA 1
ATOM 1349 C C . PHE A 1 160 ? 4.321 -6.484 -6.687 1.00 92.06 160 PHE A C 1
ATOM 1351 O O . PHE A 1 160 ? 4.644 -5.385 -6.238 1.00 92.06 160 PHE A O 1
ATOM 1358 N N . TYR A 1 161 ? 5.178 -7.344 -7.223 1.00 89.94 161 TYR A N 1
ATOM 1359 C CA . TYR A 1 161 ? 6.597 -7.059 -7.421 1.00 89.94 161 TYR A CA 1
ATOM 1360 C C . TYR A 1 161 ? 6.934 -7.153 -8.908 1.00 89.94 161 TYR A C 1
ATOM 1362 O O . TYR A 1 161 ? 6.309 -7.957 -9.610 1.00 89.94 161 TYR A O 1
ATOM 1370 N N . PRO A 1 162 ? 7.915 -6.392 -9.418 1.00 88.44 162 PRO A N 1
ATOM 1371 C CA . PRO A 1 162 ? 8.406 -6.579 -10.776 1.00 88.44 162 PRO A CA 1
ATOM 1372 C C . PRO A 1 162 ? 8.866 -8.027 -10.968 1.00 88.44 162 PRO A C 1
ATOM 1374 O O . PRO A 1 162 ? 9.511 -8.594 -10.093 1.00 88.44 162 PRO A O 1
ATOM 1377 N N . LYS A 1 163 ? 8.569 -8.639 -12.115 1.00 84.44 163 LYS A N 1
ATOM 1378 C CA . LYS A 1 163 ? 8.800 -10.073 -12.380 1.00 84.44 163 LYS A CA 1
ATOM 1379 C C . LYS A 1 163 ? 10.239 -10.552 -12.136 1.00 84.44 163 LYS A C 1
ATOM 1381 O O . LYS A 1 163 ? 10.447 -11.735 -11.882 1.00 84.44 163 LYS A O 1
ATOM 1386 N N . PHE A 1 164 ? 11.222 -9.666 -12.276 1.00 81.44 164 PHE A N 1
ATOM 1387 C CA . PHE A 1 164 ? 12.639 -9.976 -12.067 1.00 81.44 164 PHE A CA 1
ATOM 1388 C C . PHE A 1 164 ? 13.149 -9.609 -10.666 1.00 81.44 164 PHE A C 1
ATOM 1390 O O . PHE A 1 164 ? 14.335 -9.784 -10.401 1.00 81.44 164 PHE A O 1
ATOM 1397 N N . SER A 1 165 ? 12.273 -9.121 -9.784 1.00 81.12 165 SER A N 1
ATOM 1398 C CA . SER A 1 165 ? 12.601 -8.831 -8.391 1.00 81.12 165 SER A CA 1
ATOM 1399 C C . SER A 1 165 ? 12.965 -10.118 -7.654 1.00 81.12 165 SER A C 1
ATOM 1401 O O . SER A 1 165 ? 12.343 -11.167 -7.846 1.00 81.12 165 SER A O 1
ATOM 1403 N N . GLU A 1 166 ? 13.937 -10.031 -6.748 1.00 80.94 166 GLU A N 1
ATOM 1404 C CA . GLU A 1 166 ? 14.327 -11.140 -5.867 1.00 80.94 166 GLU A CA 1
ATOM 1405 C C . GLU A 1 166 ? 13.194 -11.567 -4.917 1.00 80.94 166 GLU A C 1
ATOM 1407 O O . GLU A 1 166 ? 13.233 -12.653 -4.342 1.00 80.94 166 GLU A O 1
ATOM 1412 N N . MET A 1 167 ? 12.172 -10.718 -4.764 1.00 81.75 167 MET A N 1
ATOM 1413 C CA . MET A 1 167 ? 10.975 -10.989 -3.968 1.00 81.75 167 MET A CA 1
ATOM 1414 C C . MET A 1 167 ? 9.980 -11.933 -4.665 1.00 81.75 167 MET A C 1
ATOM 1416 O O . MET A 1 167 ? 9.045 -12.404 -4.011 1.00 81.75 167 MET A O 1
ATOM 1420 N N . CYS A 1 168 ? 10.156 -12.208 -5.965 1.00 83.69 168 CYS A N 1
ATOM 1421 C CA . CYS A 1 168 ? 9.340 -13.174 -6.696 1.00 83.69 168 CYS A CA 1
ATOM 1422 C C . CYS A 1 168 ? 9.738 -14.619 -6.363 1.00 83.69 168 CYS A C 1
ATOM 1424 O O . CYS A 1 168 ? 10.915 -14.979 -6.356 1.00 83.69 168 CYS A O 1
ATOM 1426 N N . ASP A 1 169 ? 8.737 -15.475 -6.148 1.00 80.69 169 ASP A N 1
ATOM 1427 C CA . ASP A 1 169 ? 8.947 -16.906 -5.927 1.00 80.69 169 ASP A CA 1
ATOM 1428 C C . ASP A 1 169 ? 9.517 -17.607 -7.175 1.00 80.69 169 ASP A C 1
ATOM 1430 O O . ASP A 1 169 ? 9.481 -17.088 -8.289 1.00 80.69 169 ASP A O 1
ATOM 1434 N N . THR A 1 170 ? 10.025 -18.834 -7.006 1.00 78.50 170 THR A N 1
ATOM 1435 C CA . THR A 1 170 ? 10.606 -19.623 -8.112 1.00 78.50 170 THR A CA 1
ATOM 1436 C C . THR A 1 170 ? 9.577 -20.022 -9.182 1.00 78.50 170 THR A C 1
ATOM 1438 O O . THR A 1 170 ? 9.951 -20.224 -10.336 1.00 78.50 170 THR A O 1
ATOM 1441 N N . ASP A 1 171 ? 8.298 -20.125 -8.811 1.00 79.81 171 ASP A N 1
ATOM 1442 C CA . ASP A 1 171 ? 7.163 -20.353 -9.718 1.00 79.81 171 ASP A CA 1
ATOM 1443 C C . ASP A 1 171 ? 6.059 -19.326 -9.407 1.00 79.81 171 ASP A C 1
ATOM 1445 O O . ASP A 1 171 ? 5.086 -19.637 -8.714 1.00 79.81 171 ASP A O 1
ATOM 1449 N N . PRO A 1 172 ? 6.269 -18.056 -9.793 1.00 84.75 172 PRO A N 1
ATOM 1450 C CA . PRO A 1 172 ? 5.414 -16.966 -9.364 1.00 84.75 172 PRO A CA 1
ATOM 1451 C C . PRO A 1 172 ? 4.103 -16.953 -10.150 1.00 84.75 172 PRO A C 1
ATOM 1453 O O . PRO A 1 172 ? 4.084 -17.156 -11.367 1.00 84.75 172 PRO A O 1
ATOM 1456 N N . LEU A 1 173 ? 3.007 -16.597 -9.479 1.00 88.44 173 LEU A N 1
ATOM 1457 C CA . LEU A 1 173 ? 1.800 -16.173 -10.180 1.00 88.44 173 LEU A CA 1
ATOM 1458 C C . LEU A 1 173 ? 2.114 -14.859 -10.899 1.00 88.44 173 LEU A C 1
ATOM 1460 O O . LEU A 1 173 ? 2.413 -13.860 -10.253 1.00 88.44 173 LEU A O 1
ATOM 1464 N N . ILE A 1 174 ? 2.071 -14.862 -12.227 1.00 89.75 174 ILE A N 1
ATOM 1465 C CA . ILE A 1 174 ? 2.307 -13.665 -13.035 1.00 89.75 174 ILE A CA 1
ATOM 1466 C C . ILE A 1 174 ? 0.971 -13.042 -13.415 1.00 89.75 174 ILE A C 1
ATOM 1468 O O . ILE A 1 174 ? 0.011 -13.738 -13.751 1.00 89.75 174 ILE A O 1
ATOM 1472 N N . ASP A 1 175 ? 0.925 -11.721 -13.357 1.00 88.56 175 ASP A N 1
ATOM 1473 C CA . ASP A 1 175 ? -0.238 -10.952 -13.748 1.00 88.56 175 ASP A CA 1
ATOM 1474 C C . ASP A 1 175 ? -0.495 -10.978 -15.267 1.00 88.56 175 ASP A C 1
ATOM 1476 O O . ASP A 1 175 ? 0.333 -11.417 -16.066 1.00 88.56 175 ASP A O 1
ATOM 1480 N N . GLU A 1 176 ? -1.650 -10.469 -15.699 1.00 86.00 176 GLU A N 1
ATOM 1481 C CA . GLU A 1 176 ? -2.035 -10.500 -17.119 1.00 86.00 176 GLU A CA 1
ATOM 1482 C C . GLU A 1 176 ? -1.065 -9.731 -18.030 1.00 86.00 176 GLU A C 1
ATOM 1484 O O . GLU A 1 176 ? -0.934 -10.061 -19.209 1.00 86.00 176 GLU A O 1
ATOM 1489 N N . SER A 1 177 ? -0.363 -8.725 -17.493 1.00 83.12 177 SER A N 1
ATOM 1490 C CA . SER A 1 177 ? 0.614 -7.954 -18.268 1.00 83.12 177 SER A CA 1
ATOM 1491 C C . SER A 1 177 ? 1.932 -8.689 -18.493 1.00 83.12 177 SER A C 1
ATOM 1493 O O . SER A 1 177 ? 2.685 -8.329 -19.395 1.00 83.12 177 SER A O 1
ATOM 1495 N N . GLY A 1 178 ? 2.222 -9.721 -17.698 1.00 86.19 178 GLY A N 1
ATOM 1496 C CA . GLY A 1 178 ? 3.482 -10.447 -17.772 1.00 86.19 178 GLY A CA 1
ATOM 1497 C C . GLY A 1 178 ? 4.643 -9.784 -17.025 1.00 86.19 178 GLY A C 1
ATOM 1498 O O . GLY A 1 178 ? 5.750 -10.330 -17.068 1.00 86.19 178 GLY A O 1
ATOM 1499 N N . TYR A 1 179 ? 4.415 -8.642 -16.367 1.00 88.19 179 TYR A N 1
ATOM 1500 C CA . TYR A 1 179 ? 5.465 -7.817 -15.763 1.00 88.19 179 TYR A CA 1
ATOM 1501 C C . TYR A 1 179 ? 5.489 -7.838 -14.241 1.00 88.19 179 TYR A C 1
ATOM 1503 O O . TYR A 1 179 ? 6.532 -7.523 -13.673 1.00 88.19 179 TYR A O 1
ATOM 1511 N N . PHE A 1 180 ? 4.398 -8.239 -13.586 1.00 90.75 180 PHE A N 1
ATOM 1512 C CA . PHE A 1 180 ? 4.353 -8.337 -12.132 1.00 90.75 180 PHE A CA 1
ATOM 1513 C C . PHE A 1 180 ? 4.182 -9.782 -11.689 1.00 90.75 180 PH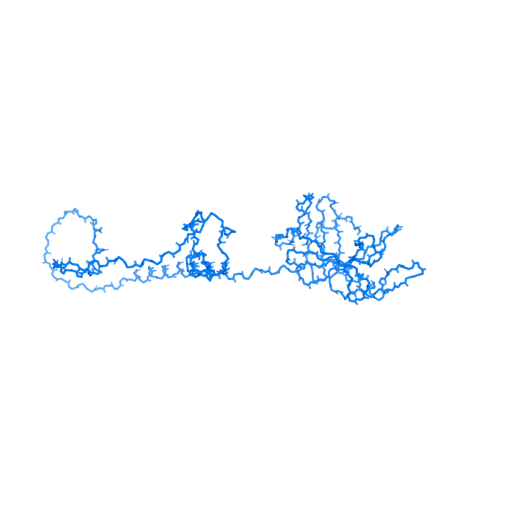E A C 1
ATOM 1515 O O . PHE A 1 180 ? 3.331 -10.502 -12.215 1.00 90.75 180 PHE A O 1
ATOM 1522 N N . CYS A 1 181 ? 4.965 -10.196 -10.695 1.00 92.12 181 CYS A N 1
ATOM 1523 C CA . CYS A 1 181 ? 4.618 -11.356 -9.894 1.00 92.12 181 CYS A CA 1
ATOM 1524 C C . CYS A 1 181 ? 3.706 -10.940 -8.738 1.00 92.12 181 CYS A C 1
ATOM 1526 O O . CYS A 1 181 ? 3.845 -9.862 -8.156 1.00 92.12 181 CYS A O 1
ATOM 1528 N N . ILE A 1 182 ? 2.759 -11.814 -8.426 1.00 92.50 182 ILE A N 1
ATOM 1529 C CA . ILE A 1 182 ? 1.726 -11.628 -7.420 1.00 92.50 182 ILE A CA 1
ATOM 1530 C C . ILE A 1 182 ? 2.030 -12.570 -6.265 1.00 92.50 182 ILE A C 1
ATOM 1532 O O . ILE A 1 182 ? 2.163 -13.780 -6.458 1.00 92.50 182 ILE A O 1
ATOM 1536 N N . ARG A 1 183 ? 2.098 -12.017 -5.057 1.00 89.00 183 ARG A N 1
ATOM 1537 C CA . ARG A 1 183 ? 2.274 -12.786 -3.829 1.00 89.00 183 ARG A CA 1
ATOM 1538 C C . ARG A 1 183 ? 1.176 -12.447 -2.839 1.00 89.00 183 ARG A C 1
ATOM 1540 O O . ARG A 1 183 ? 1.016 -11.293 -2.451 1.00 89.00 183 ARG A O 1
ATOM 1547 N N . GLU A 1 184 ? 0.450 -13.462 -2.398 1.00 88.44 184 GLU A N 1
ATOM 1548 C CA . GLU A 1 184 ? -0.520 -13.321 -1.317 1.00 88.44 184 GLU A CA 1
ATOM 1549 C C . GLU A 1 184 ? 0.173 -13.574 0.023 1.00 88.44 184 GLU A C 1
ATOM 1551 O O . GLU A 1 184 ? 0.908 -14.549 0.196 1.00 88.44 184 GLU A O 1
ATOM 1556 N N . VAL A 1 185 ? -0.048 -12.675 0.974 1.00 81.38 185 VAL A N 1
ATOM 1557 C CA . VAL A 1 185 ? 0.404 -12.821 2.355 1.00 81.38 185 VAL A CA 1
ATOM 1558 C C . VAL A 1 185 ? -0.834 -12.810 3.240 1.00 81.38 185 VAL A C 1
ATOM 1560 O O . VAL A 1 185 ? -1.682 -11.920 3.115 1.00 81.38 185 VAL A O 1
ATOM 1563 N N . THR A 1 186 ? -0.955 -13.814 4.113 1.00 70.75 186 THR A N 1
ATOM 1564 C CA . THR A 1 186 ? -2.039 -13.892 5.100 1.00 70.75 186 THR A CA 1
ATOM 1565 C C . THR A 1 186 ? -2.031 -12.620 5.938 1.00 70.75 186 THR A C 1
ATOM 1567 O O . THR A 1 186 ? -0.970 -12.193 6.398 1.00 70.75 186 THR A O 1
ATOM 1570 N N . ALA A 1 187 ? -3.190 -11.971 6.052 1.00 60.53 187 ALA A N 1
ATOM 1571 C CA . ALA A 1 187 ? -3.241 -10.588 6.497 1.00 60.53 187 ALA A CA 1
ATOM 1572 C C . ALA A 1 187 ? -2.754 -10.381 7.931 1.00 60.53 187 ALA A C 1
ATOM 1574 O O . ALA A 1 187 ? -3.000 -11.175 8.840 1.00 60.53 187 ALA A O 1
ATOM 1575 N N . LEU A 1 188 ? -2.141 -9.211 8.101 1.00 68.12 188 LEU A N 1
ATOM 1576 C CA . LEU A 1 188 ? -2.044 -8.497 9.363 1.00 68.12 188 LEU A CA 1
ATOM 1577 C C . LEU A 1 188 ? -3.453 -8.368 9.954 1.00 68.12 188 LEU A C 1
ATOM 1579 O O . LEU A 1 188 ? -4.420 -8.128 9.227 1.00 68.12 188 LEU A O 1
ATOM 1583 N N . ASN A 1 189 ? -3.581 -8.483 11.271 1.00 76.12 189 ASN A N 1
ATOM 1584 C CA . ASN A 1 189 ? -4.816 -8.047 11.909 1.00 76.12 189 ASN A CA 1
ATOM 1585 C C . ASN A 1 189 ? -4.884 -6.521 11.763 1.00 76.12 189 ASN A C 1
ATOM 1587 O O . ASN A 1 189 ? -3.968 -5.830 12.210 1.00 76.12 189 ASN A O 1
ATOM 1591 N N . ILE A 1 190 ? -5.927 -6.021 11.094 1.00 83.12 190 ILE A N 1
ATOM 1592 C CA . ILE A 1 190 ? -6.151 -4.590 10.870 1.00 83.12 190 ILE A CA 1
ATOM 1593 C C . ILE A 1 190 ? -7.268 -4.131 11.806 1.00 83.12 190 ILE A C 1
ATOM 1595 O O . ILE A 1 190 ? -8.384 -4.649 11.742 1.00 83.12 190 ILE A O 1
ATOM 1599 N N . TRP A 1 191 ? -6.979 -3.154 12.661 1.00 85.50 191 TRP A N 1
ATOM 1600 C CA . TRP A 1 191 ? -7.948 -2.562 13.579 1.00 85.50 191 TRP A CA 1
ATOM 1601 C C . TRP A 1 191 ? -8.149 -1.087 13.274 1.00 85.50 191 TRP A C 1
ATOM 1603 O O . TRP A 1 191 ? -7.194 -0.317 13.256 1.00 85.50 191 TRP A O 1
ATOM 1613 N N . ASP A 1 192 ? -9.403 -0.686 13.110 1.00 88.56 192 ASP A N 1
ATOM 1614 C CA . ASP A 1 192 ? -9.783 0.720 13.018 1.00 88.56 192 ASP A CA 1
ATOM 1615 C C . ASP A 1 192 ? -9.616 1.412 14.387 1.00 88.56 192 ASP A C 1
ATOM 1617 O O . ASP A 1 192 ? -10.139 0.946 15.408 1.00 88.56 192 ASP A O 1
ATOM 1621 N N . LYS A 1 193 ? -8.852 2.510 14.419 1.00 90.81 193 LYS A N 1
ATOM 1622 C CA . LYS A 1 193 ? -8.638 3.362 15.602 1.00 90.81 193 LYS A CA 1
ATOM 1623 C C . LYS A 1 193 ? -9.355 4.711 15.499 1.00 90.81 193 LYS A C 1
ATOM 1625 O O . LYS A 1 193 ? -9.185 5.547 16.387 1.00 90.81 193 LYS A O 1
ATOM 1630 N N . GLY A 1 194 ? -10.148 4.931 14.454 1.00 88.38 194 GLY A N 1
ATOM 1631 C CA . GLY A 1 194 ? -10.837 6.179 14.139 1.00 88.38 194 GLY A CA 1
ATOM 1632 C C . GLY A 1 194 ? -10.027 7.066 13.197 1.00 88.38 194 GLY A C 1
ATOM 1633 O O . GLY A 1 194 ? -10.482 7.355 12.098 1.00 88.38 194 GLY A O 1
ATOM 1634 N N . ASP A 1 195 ? -8.825 7.474 13.610 1.00 88.06 195 ASP A N 1
ATOM 1635 C CA . ASP A 1 195 ? -7.983 8.391 12.817 1.00 88.06 195 ASP A CA 1
ATOM 1636 C C . ASP A 1 195 ? -7.014 7.660 11.866 1.00 88.06 195 ASP A C 1
ATOM 1638 O O . ASP A 1 195 ? -6.422 8.268 10.976 1.00 88.06 195 ASP A O 1
ATOM 1642 N N . TYR A 1 196 ? -6.793 6.364 12.092 1.00 91.81 196 TYR A N 1
ATOM 1643 C CA . TYR A 1 196 ? -5.914 5.495 11.310 1.00 91.81 196 TYR A CA 1
ATOM 1644 C C . TYR A 1 196 ? -6.288 4.030 11.538 1.00 91.81 196 TYR A C 1
ATOM 1646 O O . TYR A 1 196 ? -6.986 3.696 12.501 1.00 91.81 196 TYR A O 1
ATOM 1654 N N . TYR A 1 197 ? -5.758 3.145 10.697 1.00 91.38 197 TYR A N 1
ATOM 1655 C CA . TYR A 1 197 ? -5.806 1.706 10.931 1.00 91.38 197 TYR A CA 1
ATOM 1656 C C . TYR A 1 197 ? -4.484 1.217 11.523 1.00 91.38 197 TYR A C 1
ATOM 1658 O O . TYR A 1 197 ? -3.407 1.570 11.055 1.00 91.38 197 TYR A O 1
ATOM 1666 N N . GLU A 1 198 ? -4.542 0.392 12.557 1.00 90.06 198 GLU A N 1
ATOM 1667 C CA . GLU A 1 198 ? -3.372 -0.293 13.105 1.00 90.06 198 GLU A CA 1
ATOM 1668 C C . GLU A 1 198 ? -3.275 -1.670 12.456 1.00 90.06 198 GLU A C 1
ATOM 1670 O O . GLU A 1 198 ? -4.224 -2.448 12.537 1.00 90.06 198 GLU A O 1
ATOM 1675 N N . ALA A 1 199 ? -2.151 -1.974 11.812 1.00 87.69 199 ALA A N 1
ATOM 1676 C CA . ALA A 1 199 ? -1.890 -3.282 11.228 1.00 87.69 199 ALA A CA 1
ATOM 1677 C C . ALA A 1 199 ? -0.692 -3.920 11.936 1.00 87.69 199 ALA A C 1
ATOM 1679 O O . ALA A 1 199 ? 0.420 -3.401 11.843 1.00 87.69 199 ALA A O 1
ATOM 1680 N N . CYS A 1 200 ? -0.913 -5.030 12.645 1.00 84.38 200 CYS A N 1
ATOM 1681 C CA . CYS A 1 200 ? 0.156 -5.734 13.360 1.00 84.38 200 CYS A CA 1
ATOM 1682 C C . CYS A 1 200 ? 0.476 -7.081 12.727 1.00 84.38 200 CYS A C 1
ATOM 1684 O O . CYS A 1 200 ? -0.423 -7.859 12.386 1.00 84.38 200 CYS A O 1
ATOM 1686 N N . ASP A 1 201 ? 1.771 -7.369 12.646 1.00 74.25 201 ASP A N 1
ATOM 1687 C CA . ASP A 1 201 ? 2.272 -8.679 12.268 1.00 74.25 201 ASP A CA 1
ATOM 1688 C C . ASP A 1 201 ? 2.181 -9.623 13.481 1.00 74.25 201 ASP A C 1
ATOM 1690 O O . ASP A 1 201 ? 2.770 -9.336 14.532 1.00 74.25 201 ASP A O 1
ATOM 1694 N N . PRO A 1 202 ? 1.430 -10.739 13.378 1.00 66.75 202 PRO A N 1
ATOM 1695 C CA . PRO A 1 202 ? 1.261 -11.668 14.490 1.00 66.75 202 PRO A CA 1
ATOM 1696 C C . PRO A 1 202 ? 2.569 -12.364 14.901 1.00 66.75 202 PRO A C 1
ATOM 1698 O O . PRO A 1 202 ? 2.659 -12.852 16.029 1.00 66.75 202 PRO A O 1
ATOM 1701 N N . GLU A 1 203 ? 3.572 -12.417 14.022 1.00 68.56 203 GLU A N 1
ATOM 1702 C CA . GLU A 1 203 ? 4.864 -13.063 14.262 1.00 68.56 203 GLU A CA 1
ATOM 1703 C C . GLU A 1 203 ? 5.941 -12.077 14.728 1.00 68.56 203 GLU A C 1
ATOM 1705 O O . GLU A 1 203 ? 6.784 -12.440 15.553 1.00 68.56 203 GLU A O 1
ATOM 1710 N N . LEU A 1 204 ? 5.918 -10.835 14.232 1.00 62.03 204 LEU A N 1
ATOM 1711 C CA . LEU A 1 204 ? 6.990 -9.860 14.473 1.00 62.03 204 LEU A CA 1
ATOM 1712 C C . LEU A 1 204 ? 6.720 -8.887 15.632 1.00 62.03 204 LEU A C 1
ATOM 1714 O O . LEU A 1 204 ? 7.645 -8.197 16.053 1.00 62.03 204 LEU A O 1
ATOM 1718 N N . ILE A 1 205 ? 5.501 -8.845 16.196 1.00 66.62 205 ILE A N 1
ATOM 1719 C CA . ILE A 1 205 ? 5.082 -7.890 17.256 1.00 66.62 205 ILE A CA 1
ATOM 1720 C C . ILE A 1 205 ? 5.212 -6.418 16.800 1.00 66.62 205 ILE A C 1
ATOM 1722 O O . ILE A 1 205 ? 5.006 -5.487 17.576 1.00 66.62 205 ILE A O 1
ATOM 1726 N N . THR A 1 206 ? 5.520 -6.181 15.528 1.00 75.88 206 THR A N 1
ATOM 1727 C CA . THR A 1 206 ? 5.580 -4.851 14.943 1.00 75.88 206 THR A CA 1
ATOM 1728 C C . THR A 1 206 ? 4.192 -4.464 14.456 1.00 75.88 206 THR A C 1
ATOM 1730 O O . THR A 1 206 ? 3.477 -5.249 13.827 1.00 75.88 206 THR A O 1
ATOM 1733 N N . CYS A 1 207 ? 3.799 -3.242 14.791 1.00 88.00 207 CYS A N 1
ATOM 1734 C CA . CYS A 1 207 ? 2.534 -2.651 14.394 1.00 88.00 207 CYS A CA 1
ATOM 1735 C C . CYS A 1 207 ? 2.829 -1.364 13.644 1.00 88.00 207 CYS A C 1
ATOM 1737 O O . CYS A 1 207 ? 3.596 -0.537 14.129 1.00 88.00 207 CYS A O 1
ATOM 1739 N N . ILE A 1 208 ? 2.203 -1.193 12.489 1.00 90.69 208 ILE A N 1
ATOM 1740 C CA . ILE A 1 208 ? 2.287 0.030 11.694 1.00 90.69 208 ILE A CA 1
ATOM 1741 C C . ILE A 1 208 ? 0.944 0.749 11.719 1.00 90.69 208 ILE A C 1
ATOM 1743 O O . ILE A 1 208 ? -0.114 0.126 11.851 1.00 90.69 208 ILE A O 1
ATOM 1747 N N . HIS A 1 209 ? 0.986 2.070 11.596 1.00 93.19 209 HIS A N 1
ATOM 1748 C CA . HIS A 1 209 ? -0.203 2.904 11.491 1.00 93.19 209 HIS A CA 1
ATOM 1749 C C . HIS A 1 209 ? -0.430 3.282 10.028 1.00 93.19 209 HIS A C 1
ATOM 1751 O O . HIS A 1 209 ? 0.487 3.713 9.332 1.00 93.19 209 HIS A O 1
ATOM 1757 N N . LEU A 1 210 ? -1.664 3.127 9.576 1.00 92.88 210 LEU A N 1
ATOM 1758 C CA . LEU A 1 210 ? -2.114 3.291 8.203 1.00 92.88 210 LEU A CA 1
ATOM 1759 C C . LEU A 1 210 ? -3.085 4.476 8.136 1.00 92.88 210 LEU A C 1
ATOM 1761 O O . LEU A 1 210 ? -4.244 4.355 8.536 1.00 92.88 210 LEU A O 1
ATOM 1765 N N . TYR A 1 211 ? -2.613 5.618 7.643 1.00 93.62 211 TYR A N 1
ATOM 1766 C CA . TYR A 1 211 ? -3.411 6.833 7.480 1.00 93.62 211 TYR A CA 1
ATOM 1767 C C . TYR A 1 211 ? -3.917 6.925 6.044 1.00 93.62 211 TYR A C 1
ATOM 1769 O O . TYR A 1 211 ? -3.174 7.322 5.141 1.00 93.62 211 TYR A O 1
ATOM 1777 N N . VAL A 1 212 ? -5.169 6.518 5.839 1.00 92.38 212 VAL A N 1
ATOM 1778 C CA . VAL A 1 212 ? -5.831 6.535 4.529 1.00 92.38 212 VAL A CA 1
ATOM 1779 C C . VAL A 1 212 ? -6.178 7.974 4.150 1.00 92.38 212 VAL A C 1
ATOM 1781 O O . VAL A 1 212 ? -6.695 8.733 4.967 1.00 92.38 212 VAL A O 1
ATOM 1784 N N . GLN A 1 213 ? -5.861 8.348 2.915 1.00 91.50 213 GLN A N 1
ATOM 1785 C CA . GLN A 1 213 ? -6.111 9.659 2.318 1.00 91.50 213 GLN A CA 1
ATOM 1786 C C . GLN A 1 213 ? -6.793 9.467 0.961 1.00 91.50 213 GLN A C 1
ATOM 1788 O O . GLN A 1 213 ? -6.782 8.370 0.407 1.00 91.50 213 GLN A O 1
ATOM 1793 N N . GLU A 1 214 ? -7.356 10.535 0.391 1.00 90.62 214 GLU A N 1
ATOM 1794 C CA . GLU A 1 214 ? -8.100 10.454 -0.877 1.00 90.62 214 GLU A CA 1
ATOM 1795 C C . GLU A 1 214 ? -7.253 9.869 -2.016 1.00 90.62 214 GLU A C 1
ATOM 1797 O O . GLU A 1 214 ? -7.763 9.131 -2.854 1.00 90.62 214 GLU A O 1
ATOM 1802 N N . LYS A 1 215 ? -5.951 10.180 -2.037 1.00 92.81 215 LYS A N 1
ATOM 1803 C CA . LYS A 1 215 ? -5.052 9.795 -3.133 1.00 92.81 215 LYS A CA 1
ATOM 1804 C C . LYS A 1 215 ? -4.058 8.687 -2.807 1.00 92.81 215 LYS A C 1
ATOM 1806 O O . LYS A 1 215 ? -3.237 8.331 -3.660 1.00 92.81 215 LYS A O 1
ATOM 1811 N N . GLY A 1 216 ? -4.114 8.139 -1.599 1.00 93.25 216 GLY A N 1
ATOM 1812 C CA . GLY A 1 216 ? -3.179 7.115 -1.167 1.00 93.25 216 GLY A CA 1
ATOM 1813 C C . GLY A 1 216 ? -3.189 6.887 0.334 1.00 93.25 216 GLY A C 1
ATOM 1814 O O . GLY A 1 216 ? -4.207 7.012 1.007 1.00 93.25 216 GLY A O 1
ATOM 1815 N N . ILE A 1 217 ? -2.037 6.504 0.863 1.00 93.12 217 ILE A N 1
ATOM 1816 C CA . ILE A 1 217 ? -1.876 6.121 2.259 1.00 93.12 217 ILE A CA 1
ATOM 1817 C C . ILE A 1 217 ? -0.511 6.570 2.764 1.00 93.12 217 ILE A C 1
ATOM 1819 O O . ILE A 1 217 ? 0.502 6.400 2.084 1.00 93.12 217 ILE A O 1
ATOM 1823 N N . THR A 1 218 ? -0.481 7.102 3.981 1.00 93.69 218 THR A N 1
ATOM 1824 C CA . THR A 1 218 ? 0.765 7.319 4.717 1.00 93.69 218 THR A CA 1
ATOM 1825 C C . THR A 1 218 ? 0.903 6.213 5.750 1.00 93.69 218 THR A C 1
ATOM 1827 O O . THR A 1 218 ? 0.046 6.045 6.620 1.00 93.69 218 THR A O 1
ATOM 1830 N N . ILE A 1 219 ? 1.986 5.449 5.652 1.00 91.88 219 ILE A N 1
ATOM 1831 C CA . ILE A 1 219 ? 2.358 4.430 6.628 1.00 91.88 219 ILE A CA 1
ATOM 1832 C C . ILE A 1 219 ? 3.325 5.061 7.617 1.00 91.88 219 ILE A C 1
ATOM 1834 O O . ILE A 1 219 ? 4.377 5.546 7.213 1.00 91.88 219 ILE A O 1
ATOM 1838 N N . TYR A 1 220 ? 2.988 5.027 8.900 1.00 91.94 220 TYR A N 1
ATOM 1839 C CA . TYR A 1 220 ? 3.880 5.418 9.985 1.00 91.94 220 TYR A CA 1
ATOM 1840 C C . TYR A 1 220 ? 4.322 4.179 10.753 1.00 91.94 220 TYR A C 1
ATOM 1842 O O . TYR A 1 220 ? 3.486 3.379 11.182 1.00 91.94 220 TYR A O 1
ATOM 1850 N N . ASP A 1 221 ? 5.628 4.046 10.949 1.00 90.38 221 ASP A N 1
ATOM 1851 C CA . ASP A 1 221 ? 6.206 3.035 11.823 1.00 90.38 221 ASP A CA 1
ATOM 1852 C C . ASP A 1 221 ? 6.553 3.673 13.183 1.00 90.38 221 ASP A C 1
ATOM 1854 O O . ASP A 1 221 ? 7.468 4.503 13.269 1.00 90.38 221 ASP A O 1
ATOM 1858 N N . PRO A 1 222 ? 5.846 3.313 14.269 1.00 88.00 222 PRO A N 1
ATOM 1859 C CA . PRO A 1 222 ? 6.118 3.848 15.600 1.00 88.00 222 PRO A CA 1
ATOM 1860 C C . PRO A 1 222 ? 7.490 3.460 16.165 1.00 88.00 222 PRO A C 1
ATOM 1862 O O . PRO A 1 222 ? 8.014 4.172 17.026 1.00 88.00 222 PRO A O 1
ATOM 1865 N N . GLU A 1 223 ? 8.071 2.340 15.725 1.00 86.88 223 GLU A N 1
ATOM 1866 C CA . GLU A 1 223 ? 9.371 1.857 16.199 1.00 86.88 223 GLU A CA 1
ATOM 1867 C C . GLU A 1 223 ? 10.511 2.679 15.592 1.00 86.88 223 GLU A C 1
ATOM 1869 O O . GLU A 1 223 ? 11.418 3.116 16.307 1.00 86.88 223 GLU A O 1
ATOM 1874 N N . TRP A 1 224 ? 10.429 2.946 14.288 1.00 85.12 224 TRP A N 1
ATOM 1875 C CA . TRP A 1 224 ? 11.453 3.686 13.543 1.00 85.12 224 TRP A CA 1
ATOM 1876 C C . TRP A 1 224 ? 11.184 5.191 13.452 1.00 85.12 224 TRP A C 1
ATOM 1878 O O . TRP A 1 224 ? 12.078 5.948 13.072 1.00 85.12 224 TRP A O 1
ATOM 1888 N N . GLN A 1 225 ? 9.985 5.633 13.840 1.00 87.94 225 GLN A N 1
ATOM 1889 C CA . GLN A 1 225 ? 9.522 7.023 13.764 1.00 87.94 225 GLN A CA 1
ATOM 1890 C C . GLN A 1 225 ? 9.674 7.626 12.360 1.00 87.94 225 GLN A C 1
ATOM 1892 O O . GLN A 1 225 ? 10.012 8.801 12.200 1.00 87.94 225 GLN A O 1
ATOM 1897 N N . ASN A 1 226 ? 9.436 6.813 11.335 1.00 87.88 226 ASN A N 1
ATOM 1898 C CA . ASN A 1 226 ? 9.489 7.215 9.937 1.00 87.88 226 ASN A CA 1
ATOM 1899 C C . ASN A 1 226 ? 8.112 7.081 9.279 1.00 87.88 226 ASN A C 1
ATOM 1901 O O . ASN A 1 226 ? 7.249 6.330 9.740 1.00 87.88 226 ASN A O 1
ATOM 1905 N N . CYS A 1 227 ? 7.922 7.841 8.203 1.00 90.44 227 CYS A N 1
ATOM 1906 C CA . CYS A 1 227 ? 6.720 7.778 7.390 1.00 90.44 227 CYS A CA 1
ATOM 1907 C C . CYS A 1 227 ? 7.066 7.463 5.941 1.00 90.44 227 CYS A C 1
ATOM 1909 O O . CYS A 1 227 ? 8.086 7.917 5.422 1.00 90.44 227 CYS A O 1
ATOM 1911 N N . VAL A 1 228 ? 6.191 6.698 5.295 1.00 89.94 228 VAL A N 1
ATOM 1912 C CA . VAL A 1 228 ? 6.272 6.363 3.875 1.00 89.94 228 VAL A CA 1
ATOM 1913 C C . VAL A 1 228 ? 4.919 6.633 3.235 1.00 89.94 228 VAL A C 1
ATOM 1915 O O . VAL A 1 228 ? 3.900 6.104 3.677 1.00 89.94 228 VAL A O 1
ATOM 1918 N N . ASP A 1 229 ? 4.927 7.434 2.176 1.00 92.06 229 ASP A N 1
ATOM 1919 C CA . ASP A 1 229 ? 3.738 7.761 1.394 1.00 92.06 229 ASP A CA 1
ATOM 1920 C C . ASP A 1 229 ? 3.633 6.834 0.179 1.00 92.06 229 ASP A C 1
ATOM 1922 O O . ASP A 1 229 ? 4.602 6.670 -0.572 1.00 92.06 229 ASP A O 1
ATOM 1926 N N . ILE A 1 230 ? 2.450 6.252 -0.020 1.00 92.88 230 ILE A N 1
ATOM 1927 C CA . ILE A 1 230 ? 2.138 5.312 -1.101 1.00 92.88 230 ILE A CA 1
ATOM 1928 C C . ILE A 1 230 ? 0.875 5.791 -1.829 1.00 92.88 230 ILE A C 1
ATOM 1930 O O . ILE A 1 230 ? -0.075 6.242 -1.194 1.00 92.88 230 ILE A O 1
ATOM 1934 N N . VAL A 1 231 ? 0.849 5.694 -3.158 1.00 94.94 231 VAL A N 1
ATOM 1935 C CA . VAL A 1 231 ? -0.175 6.307 -4.023 1.00 94.94 231 VAL A CA 1
ATOM 1936 C C . VAL A 1 231 ? -1.233 5.283 -4.447 1.00 94.94 231 VAL A C 1
ATOM 1938 O O . VAL A 1 231 ? -0.860 4.222 -4.926 1.00 94.94 231 VAL A O 1
ATOM 1941 N N . SER A 1 232 ? -2.535 5.580 -4.345 1.00 92.75 232 SER A N 1
ATOM 1942 C CA . SER A 1 232 ? -3.614 4.709 -4.876 1.00 92.75 232 SER A CA 1
ATOM 1943 C C . SER A 1 232 ? -4.395 5.304 -6.047 1.00 92.75 232 SER A C 1
ATOM 1945 O O . SER A 1 232 ? -4.924 4.566 -6.872 1.00 92.75 232 SER A O 1
ATOM 1947 N N . SER A 1 233 ? -4.426 6.633 -6.176 1.00 88.81 233 SER A N 1
ATOM 1948 C CA . SER A 1 233 ? -5.140 7.344 -7.250 1.00 88.81 233 SER A CA 1
ATOM 1949 C C . SER A 1 233 ? -4.359 7.413 -8.568 1.00 88.81 233 SER A C 1
ATOM 1951 O O . SER A 1 233 ? -4.345 8.447 -9.229 1.00 88.81 233 SER A O 1
ATOM 1953 N N . ILE A 1 234 ? -3.687 6.326 -8.939 1.00 92.38 234 ILE A N 1
ATOM 1954 C CA . ILE A 1 234 ? -2.913 6.219 -10.177 1.00 92.38 234 ILE A CA 1
ATOM 1955 C C . ILE A 1 234 ? -3.192 4.877 -10.847 1.00 92.38 234 ILE A C 1
ATOM 1957 O O . ILE A 1 234 ? -3.396 3.858 -10.180 1.00 92.38 234 ILE A O 1
ATOM 1961 N N . GLU A 1 235 ? -3.204 4.867 -12.178 1.00 91.88 235 GLU A N 1
ATOM 1962 C CA . GLU A 1 235 ? -3.316 3.616 -12.915 1.00 91.88 235 GLU A CA 1
ATOM 1963 C C . GLU A 1 235 ? -2.104 2.715 -12.657 1.00 91.88 235 GLU A C 1
ATOM 1965 O O . GLU A 1 235 ? -1.031 3.138 -12.216 1.00 91.88 235 GLU A O 1
ATOM 1970 N N . LYS A 1 236 ? -2.286 1.425 -12.934 1.00 91.81 236 LYS A N 1
ATOM 1971 C CA . LYS A 1 236 ? -1.198 0.460 -12.855 1.00 91.81 236 LYS A CA 1
ATOM 1972 C C . LYS A 1 236 ? -0.029 0.921 -13.750 1.00 91.81 236 LYS A C 1
ATOM 1974 O O . LYS A 1 236 ? -0.272 1.231 -14.915 1.00 91.81 236 LYS A O 1
ATOM 1979 N N . PRO A 1 237 ? 1.223 0.890 -13.258 1.00 91.56 237 PRO A N 1
ATOM 1980 C CA . PRO A 1 237 ? 2.391 1.309 -14.026 1.00 91.56 237 PRO A CA 1
ATOM 1981 C C . PRO A 1 237 ? 2.561 0.516 -15.318 1.00 91.56 237 PRO A C 1
ATOM 1983 O O . PRO A 1 237 ? 2.578 -0.722 -15.325 1.00 91.56 237 PRO A O 1
ATOM 1986 N N . GLU A 1 238 ? 2.766 1.250 -16.407 1.00 88.50 238 GLU A N 1
ATOM 1987 C CA . GLU A 1 238 ? 3.329 0.701 -17.631 1.00 88.50 238 GLU A CA 1
ATOM 1988 C C . GLU A 1 238 ? 4.841 0.556 -17.457 1.00 88.50 238 GLU A C 1
ATOM 1990 O O . GLU A 1 238 ? 5.535 1.520 -17.135 1.00 88.50 238 GLU A O 1
ATOM 1995 N N . LEU A 1 239 ? 5.349 -0.662 -17.652 1.00 89.44 239 LEU A N 1
ATOM 1996 C CA . LEU A 1 239 ? 6.762 -0.979 -17.477 1.00 89.44 239 LEU A CA 1
ATOM 1997 C C . LEU A 1 239 ? 7.479 -1.090 -18.819 1.00 89.44 239 LEU A C 1
ATOM 1999 O O . LEU A 1 239 ? 7.016 -1.771 -19.738 1.00 89.44 239 LEU A O 1
ATOM 2003 N N . VAL A 1 240 ? 8.646 -0.458 -18.900 1.00 88.81 240 VAL A N 1
ATOM 2004 C CA . VAL A 1 240 ? 9.566 -0.521 -20.033 1.00 88.81 240 VAL A CA 1
ATOM 2005 C C . VAL A 1 240 ? 10.900 -1.107 -19.594 1.00 88.81 240 VAL A C 1
ATOM 2007 O O . VAL A 1 240 ? 11.366 -0.887 -18.478 1.00 88.81 240 VAL A O 1
ATOM 2010 N N . THR A 1 241 ? 11.508 -1.889 -20.479 1.00 86.44 241 THR A N 1
ATOM 2011 C CA . THR A 1 241 ? 12.818 -2.487 -20.232 1.00 86.44 241 THR A CA 1
ATOM 2012 C C . THR A 1 241 ? 13.926 -1.499 -20.592 1.00 86.44 241 THR A C 1
ATOM 2014 O O . THR A 1 241 ? 13.913 -0.945 -21.694 1.00 86.44 241 THR A O 1
ATOM 2017 N N . ASP A 1 242 ? 14.876 -1.284 -19.683 1.00 82.31 242 ASP A N 1
ATOM 2018 C CA . ASP A 1 242 ? 16.055 -0.448 -19.924 1.00 82.31 242 ASP A CA 1
ATOM 2019 C C . ASP A 1 242 ? 17.205 -1.210 -20.621 1.00 82.31 242 ASP A C 1
ATOM 2021 O O . ASP A 1 242 ? 17.076 -2.365 -21.029 1.00 82.31 242 ASP A O 1
ATOM 2025 N N . GLU A 1 243 ? 18.355 -0.551 -20.789 1.00 83.56 243 GLU A N 1
ATOM 2026 C CA . GLU A 1 243 ? 19.547 -1.140 -21.420 1.00 83.56 243 GLU A CA 1
ATOM 2027 C C . GLU A 1 243 ? 20.196 -2.287 -20.621 1.00 83.56 243 GLU A C 1
ATOM 2029 O O . GLU A 1 243 ? 21.034 -3.009 -21.165 1.00 83.56 243 GLU A O 1
ATOM 2034 N N . ASN A 1 244 ? 19.802 -2.467 -19.358 1.00 81.25 244 ASN A N 1
ATOM 2035 C CA . ASN A 1 244 ? 20.296 -3.484 -18.433 1.00 81.25 244 ASN A CA 1
ATOM 2036 C C . ASN A 1 244 ? 19.227 -4.546 -18.109 1.00 81.25 244 ASN A C 1
ATOM 2038 O O . ASN A 1 244 ? 19.358 -5.255 -17.111 1.00 81.25 244 ASN A O 1
ATOM 2042 N N . ASP A 1 245 ? 18.181 -4.659 -18.935 1.00 79.31 245 ASP A N 1
ATOM 2043 C CA . ASP A 1 245 ? 17.043 -5.566 -18.748 1.00 79.31 245 ASP A CA 1
ATOM 2044 C C . ASP A 1 245 ? 16.214 -5.308 -17.464 1.00 79.31 245 ASP A C 1
ATOM 2046 O O . ASP A 1 245 ? 15.461 -6.180 -17.015 1.00 79.31 245 ASP A O 1
ATOM 2050 N N . ARG A 1 246 ? 16.302 -4.107 -16.871 1.00 79.81 246 ARG A N 1
ATOM 2051 C CA . ARG A 1 246 ? 15.494 -3.711 -15.703 1.00 79.81 246 ARG A CA 1
ATOM 2052 C C . ARG A 1 246 ? 14.140 -3.183 -16.155 1.00 79.81 246 ARG A C 1
ATOM 2054 O O . ARG A 1 246 ? 14.032 -2.546 -17.200 1.00 79.81 246 ARG A O 1
ATOM 2061 N N . LEU A 1 247 ? 13.102 -3.460 -15.371 1.00 85.62 247 LEU A N 1
ATOM 2062 C CA . LEU A 1 247 ? 11.746 -2.983 -15.633 1.00 85.62 247 LEU A CA 1
ATOM 2063 C C . LEU A 1 247 ? 11.502 -1.688 -14.861 1.00 85.62 247 LEU A C 1
ATOM 2065 O O . LEU A 1 247 ? 11.369 -1.728 -13.642 1.00 85.62 247 LEU A O 1
ATOM 2069 N N . ASN A 1 248 ? 11.391 -0.578 -15.584 1.00 88.19 248 ASN A N 1
ATOM 2070 C CA . ASN A 1 248 ? 11.157 0.745 -15.014 1.00 88.19 248 ASN A CA 1
ATOM 2071 C C . ASN A 1 248 ? 9.793 1.289 -15.460 1.00 88.19 248 ASN A C 1
ATOM 2073 O O . ASN A 1 248 ? 9.375 1.005 -16.588 1.00 88.19 248 ASN A O 1
ATOM 2077 N N . PRO A 1 249 ? 9.087 2.063 -14.620 1.00 91.19 249 PRO A N 1
ATOM 2078 C CA . PRO A 1 249 ? 7.891 2.778 -15.051 1.00 91.19 249 PRO A CA 1
ATOM 2079 C C . PRO A 1 249 ? 8.203 3.784 -16.166 1.00 91.19 249 PRO A C 1
ATOM 2081 O O . PRO A 1 249 ? 9.329 4.268 -16.284 1.00 91.19 249 PRO A O 1
ATOM 2084 N N . THR A 1 250 ? 7.208 4.114 -16.985 1.00 92.19 250 THR A N 1
ATOM 2085 C CA . THR A 1 250 ? 7.339 5.184 -17.984 1.00 92.19 250 THR A CA 1
ATOM 2086 C C . THR A 1 250 ? 7.501 6.558 -17.325 1.00 92.19 250 THR A C 1
ATOM 2088 O O . THR A 1 250 ? 6.982 6.801 -16.236 1.00 92.19 250 THR A O 1
ATOM 2091 N N . ASP A 1 251 ? 8.173 7.487 -18.016 1.00 92.06 251 ASP A N 1
ATOM 2092 C CA . ASP A 1 251 ? 8.339 8.872 -17.545 1.00 92.06 251 ASP A CA 1
ATOM 2093 C C . ASP A 1 251 ? 6.986 9.545 -17.248 1.00 92.06 251 ASP A C 1
ATOM 2095 O O . ASP A 1 251 ? 6.845 10.236 -16.244 1.00 92.06 251 ASP A O 1
ATOM 2099 N N . GLU A 1 252 ? 5.975 9.296 -18.088 1.00 94.31 252 GLU A N 1
ATOM 2100 C CA . GLU A 1 252 ? 4.611 9.816 -17.909 1.00 94.31 252 GLU A CA 1
ATOM 2101 C C . GLU A 1 252 ? 3.986 9.333 -16.594 1.00 94.31 252 GLU A C 1
ATOM 2103 O O . GLU A 1 252 ? 3.469 10.139 -15.820 1.00 94.31 252 GLU A O 1
ATOM 2108 N N . TRP A 1 253 ? 4.108 8.037 -16.297 1.00 94.56 253 TRP A N 1
ATOM 2109 C CA . TRP A 1 253 ? 3.619 7.475 -15.041 1.00 94.56 253 TRP A CA 1
ATOM 2110 C C . TRP A 1 253 ? 4.388 8.032 -13.836 1.00 94.56 253 TRP A C 1
ATOM 2112 O O . TRP A 1 253 ? 3.796 8.343 -12.805 1.00 94.56 253 TRP A O 1
ATOM 2122 N N . MET A 1 254 ? 5.707 8.203 -13.963 1.00 93.44 254 MET A N 1
ATOM 2123 C CA . MET A 1 254 ? 6.552 8.757 -12.900 1.00 93.44 254 MET A CA 1
ATOM 2124 C C . MET A 1 254 ? 6.209 10.214 -12.574 1.00 93.44 254 MET A C 1
ATOM 2126 O O . MET A 1 254 ? 6.182 10.590 -11.399 1.00 93.44 254 MET A O 1
ATOM 2130 N N . GLU A 1 255 ? 5.940 11.038 -13.588 1.00 94.62 255 GLU A N 1
ATOM 2131 C CA . GLU A 1 255 ? 5.507 12.424 -13.397 1.00 94.62 255 GLU A CA 1
ATOM 2132 C C . GLU A 1 255 ? 4.184 12.492 -12.620 1.00 94.62 255 GLU A C 1
ATOM 2134 O O . GLU A 1 255 ? 4.086 13.236 -11.639 1.00 94.62 255 GLU A O 1
ATOM 2139 N N . GLU A 1 256 ? 3.199 11.673 -13.001 1.00 95.56 256 GLU A N 1
ATOM 2140 C CA . GLU A 1 256 ? 1.914 11.580 -12.301 1.00 95.56 256 GLU A CA 1
ATOM 2141 C C . GLU A 1 256 ? 2.083 11.066 -10.863 1.00 95.56 256 GLU A C 1
ATOM 2143 O O . GLU A 1 256 ? 1.563 11.669 -9.918 1.00 95.56 256 GLU A O 1
ATOM 2148 N N . TYR A 1 257 ? 2.876 10.009 -10.669 1.00 95.00 257 TYR A N 1
ATOM 2149 C CA . TYR A 1 257 ? 3.170 9.443 -9.354 1.00 95.00 257 TYR A CA 1
ATOM 2150 C C . TYR A 1 257 ? 3.766 10.489 -8.407 1.00 95.00 257 TYR A C 1
ATOM 2152 O O . TYR A 1 257 ? 3.288 10.648 -7.282 1.00 95.00 257 TYR A O 1
ATOM 2160 N N . TYR A 1 258 ? 4.782 11.241 -8.843 1.00 93.88 258 TYR A N 1
ATOM 2161 C CA . TYR A 1 258 ? 5.398 12.270 -8.002 1.00 93.88 258 TYR A CA 1
ATOM 2162 C C . TYR A 1 258 ? 4.484 13.465 -7.755 1.00 93.88 258 TYR A C 1
ATOM 2164 O O . TYR A 1 258 ? 4.539 14.052 -6.670 1.00 93.88 258 TYR A O 1
ATOM 2172 N N . GLN A 1 259 ? 3.631 13.817 -8.7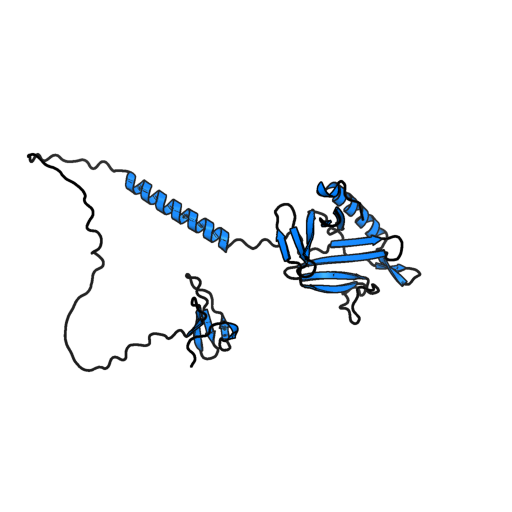20 1.00 95.06 259 GLN A N 1
ATOM 2173 C CA . GLN A 1 259 ? 2.612 14.833 -8.505 1.00 95.06 259 GLN A CA 1
ATOM 2174 C C . GLN A 1 259 ? 1.664 14.402 -7.379 1.00 95.06 259 GLN A C 1
ATOM 2176 O O . GLN A 1 259 ? 1.521 15.134 -6.399 1.00 95.06 259 GLN A O 1
ATOM 2181 N N . ILE A 1 260 ? 1.091 13.200 -7.459 1.00 94.88 260 ILE A N 1
ATOM 2182 C CA . ILE A 1 260 ? 0.164 12.693 -6.441 1.00 94.88 260 ILE A CA 1
ATOM 2183 C C . ILE A 1 260 ? 0.864 12.512 -5.091 1.00 94.88 260 ILE A C 1
ATOM 2185 O O . ILE A 1 260 ? 0.344 12.945 -4.063 1.00 94.88 260 ILE A O 1
ATOM 2189 N N . LYS A 1 261 ? 2.077 11.948 -5.079 1.00 93.19 261 LYS A N 1
ATOM 2190 C CA . LYS A 1 261 ? 2.879 11.784 -3.858 1.00 93.19 261 LYS A CA 1
ATOM 2191 C C . LYS A 1 261 ? 3.121 13.122 -3.157 1.00 93.19 261 LYS A C 1
ATOM 2193 O O . LYS A 1 261 ? 3.099 13.185 -1.931 1.00 93.19 261 LYS A O 1
ATOM 2198 N N . SER A 1 262 ? 3.321 14.204 -3.915 1.00 92.06 262 SER A N 1
ATOM 2199 C CA . SER A 1 262 ? 3.461 15.540 -3.331 1.00 92.06 262 SER A CA 1
ATOM 2200 C C . SER A 1 262 ? 2.179 16.021 -2.650 1.00 92.06 262 SER A C 1
ATOM 2202 O O . SER A 1 262 ? 2.270 16.637 -1.595 1.00 92.06 262 SER A O 1
ATOM 2204 N N . GLU A 1 263 ? 1.004 15.701 -3.199 1.00 93.31 263 GLU A N 1
ATOM 2205 C CA . GLU A 1 263 ? -0.297 16.056 -2.621 1.00 93.31 263 GLU A CA 1
ATOM 2206 C C . GLU A 1 263 ? -0.552 15.310 -1.304 1.00 93.31 263 GLU A C 1
ATOM 2208 O O . GLU A 1 263 ? -0.850 15.955 -0.300 1.00 93.31 263 GLU A O 1
ATOM 2213 N N . ILE A 1 264 ? -0.298 13.996 -1.270 1.00 92.06 264 ILE A N 1
ATOM 2214 C CA . ILE A 1 264 ? -0.360 13.168 -0.048 1.00 92.06 264 ILE A CA 1
ATOM 2215 C C . ILE A 1 264 ? 0.547 13.754 1.041 1.00 92.06 264 ILE A C 1
ATOM 2217 O O . ILE A 1 264 ? 0.151 13.920 2.193 1.00 92.06 264 ILE A O 1
ATOM 2221 N N . LYS A 1 265 ? 1.765 14.166 0.675 1.00 88.88 265 LYS A N 1
ATOM 2222 C CA . LYS A 1 265 ? 2.711 14.754 1.630 1.00 88.88 265 LYS A CA 1
ATOM 2223 C C . LYS A 1 265 ? 2.174 16.017 2.319 1.00 88.88 265 LYS A C 1
ATOM 2225 O O . LYS A 1 265 ? 2.571 16.293 3.449 1.00 88.88 265 LYS A O 1
ATOM 2230 N N . TYR A 1 266 ? 1.302 16.793 1.672 1.00 87.44 266 TYR A N 1
ATOM 2231 C CA . TYR A 1 266 ? 0.672 17.967 2.292 1.00 87.44 266 TYR A CA 1
ATOM 2232 C C . TYR A 1 266 ? -0.474 17.609 3.247 1.00 87.44 266 TYR A C 1
ATOM 2234 O O . TYR A 1 266 ? -0.786 18.406 4.132 1.00 87.44 266 TYR A O 1
ATOM 2242 N N . GLU A 1 267 ? -1.088 16.441 3.069 1.00 87.69 267 GLU A N 1
ATOM 2243 C CA . GLU A 1 267 ? -2.225 15.942 3.853 1.00 87.69 267 GLU A CA 1
ATOM 2244 C C . GLU A 1 267 ? -1.807 14.972 4.968 1.00 87.69 267 GLU A C 1
ATOM 2246 O O . GLU A 1 267 ? -2.632 14.581 5.799 1.00 87.69 267 GLU A O 1
ATOM 2251 N N . ARG A 1 268 ? -0.515 14.622 5.024 1.00 87.88 268 ARG A N 1
ATOM 2252 C CA . ARG A 1 268 ? 0.043 13.678 5.991 1.00 87.88 268 ARG A CA 1
ATOM 2253 C C . ARG A 1 268 ? -0.277 14.059 7.445 1.00 87.88 268 ARG A C 1
ATOM 2255 O O . ARG A 1 268 ? -0.317 15.242 7.798 1.00 87.88 268 ARG A O 1
ATOM 2262 N N . PRO A 1 269 ? -0.442 13.067 8.336 1.00 89.44 269 PRO A N 1
ATOM 2263 C CA . PRO A 1 269 ? -0.669 13.330 9.751 1.00 89.44 269 PRO A CA 1
ATOM 2264 C C . PRO A 1 269 ? 0.542 14.036 10.374 1.00 89.44 269 PRO A C 1
ATOM 2266 O O . PRO A 1 269 ? 1.690 13.757 10.031 1.00 89.44 269 PRO A O 1
ATOM 2269 N N . SER A 1 270 ? 0.301 14.884 11.377 1.00 88.19 270 SER A N 1
ATOM 2270 C CA . SER A 1 270 ? 1.359 15.684 12.017 1.00 88.19 270 SER A CA 1
ATOM 2271 C C . SER A 1 270 ? 2.477 14.852 12.657 1.00 88.19 270 SER A C 1
ATOM 2273 O O . SER A 1 270 ? 3.575 15.351 12.875 1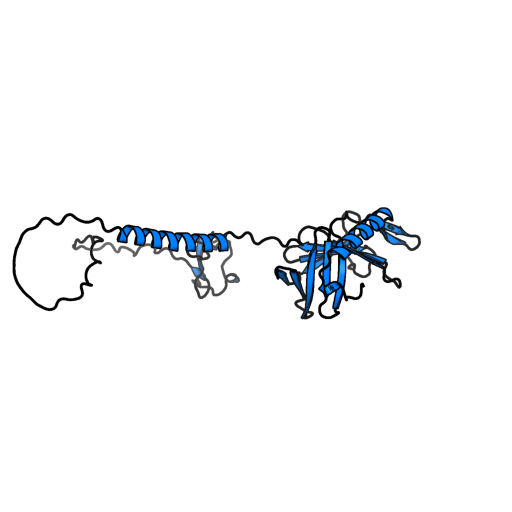.00 88.19 270 SER A O 1
ATOM 2275 N N . VAL A 1 271 ? 2.220 13.574 12.966 1.00 87.88 271 VAL A N 1
ATOM 2276 C CA . VAL A 1 271 ? 3.250 12.632 13.443 1.00 87.88 271 VAL A CA 1
ATOM 2277 C C . VAL A 1 271 ? 4.381 12.445 12.423 1.00 87.88 271 VAL A C 1
ATOM 2279 O O . VAL A 1 271 ? 5.514 12.163 12.801 1.00 87.88 271 VAL A O 1
ATOM 2282 N N . CYS A 1 272 ? 4.095 12.674 11.142 1.00 87.25 272 CYS A N 1
ATOM 2283 C CA . CYS A 1 272 ? 5.065 12.591 10.066 1.00 87.25 272 CYS A CA 1
ATOM 2284 C C . CYS A 1 272 ? 5.843 13.890 9.844 1.00 87.25 272 CYS A C 1
ATOM 2286 O O . CYS A 1 272 ? 6.839 13.855 9.126 1.00 87.25 272 CYS A O 1
ATOM 2288 N N . ASP A 1 273 ? 5.462 15.020 10.453 1.00 81.81 273 ASP A N 1
ATOM 2289 C CA . ASP A 1 273 ? 6.091 16.323 10.186 1.00 81.81 273 ASP A CA 1
ATOM 2290 C C . ASP A 1 273 ? 7.582 16.378 10.538 1.00 81.81 273 ASP A C 1
ATOM 2292 O O . ASP A 1 273 ? 8.353 17.028 9.831 1.00 81.81 273 ASP A O 1
ATOM 2296 N N . GLU A 1 274 ? 7.989 15.659 11.585 1.00 65.69 274 GLU A N 1
ATOM 2297 C CA . GLU A 1 274 ? 9.383 15.546 12.040 1.00 65.69 274 GLU A CA 1
ATOM 2298 C C . GLU A 1 274 ? 10.057 14.235 11.601 1.00 65.69 274 GLU A C 1
ATOM 2300 O O . GLU A 1 274 ? 11.214 13.986 11.946 1.00 65.69 274 GLU A O 1
ATOM 2305 N N . SER A 1 275 ? 9.343 13.389 10.852 1.00 60.84 275 SER A N 1
ATOM 2306 C CA . SER A 1 275 ? 9.854 12.094 10.405 1.00 60.84 275 SER A CA 1
ATOM 2307 C C . SER A 1 275 ? 10.920 12.258 9.318 1.00 60.84 275 SER A C 1
ATOM 2309 O O . SER A 1 275 ? 10.891 13.200 8.520 1.00 60.84 275 SER A O 1
ATOM 2311 N N . PHE A 1 276 ? 11.891 11.343 9.291 1.00 56.69 276 PHE A N 1
ATOM 2312 C CA . PHE A 1 276 ? 12.790 11.231 8.148 1.00 56.69 276 PHE A CA 1
ATOM 2313 C C . PHE A 1 276 ? 11.980 10.683 6.972 1.00 56.69 276 PHE A C 1
ATOM 2315 O O . PHE A 1 276 ? 11.452 9.576 7.069 1.00 56.69 276 PHE A O 1
ATOM 2322 N N . ASP A 1 277 ? 11.877 11.457 5.889 1.00 55.75 277 ASP A N 1
ATOM 2323 C CA . ASP A 1 277 ? 11.369 10.941 4.618 1.00 55.75 277 ASP A CA 1
ATOM 2324 C C . ASP A 1 277 ? 12.332 9.822 4.163 1.00 55.75 277 ASP A C 1
ATOM 2326 O O . ASP A 1 277 ? 13.533 10.078 4.007 1.00 55.75 277 ASP A O 1
ATOM 2330 N N . VAL A 1 278 ? 11.824 8.592 4.019 1.00 50.78 278 VAL A N 1
ATOM 2331 C CA . VAL A 1 278 ? 12.572 7.422 3.514 1.00 50.78 278 VAL A CA 1
ATOM 2332 C C . VAL A 1 278 ? 12.218 7.160 2.059 1.00 50.78 278 VAL A C 1
ATOM 2334 O O . VAL A 1 278 ? 11.016 7.249 1.713 1.00 50.78 278 VAL A O 1
#

Secondary structure (DSSP, 8-state):
---EESSGGGSPSEEEPPP-TT---EEEETTS-EEEEETTEEEEE---------------------S----------------------------SHHHHHHHHHHHHHHHHHHHHHHHHS---PPPTTBSSEEEEEEE-SSS-EEEEEEEEETTEEEEEEETTSTTS-SS-EE-TTSSEEEEEEEPPEEEE-SSSEEEE-TTT--EEEEEEETTEEEEEETTTTEEEEEE-SSPPPPEEE-TTS-EEE-HHHHHHHHHHHHHHHHH--GGGTTSEE-